Protein AF-A0A6I3LJ03-F1 (afdb_monomer_lite)

Organism: NCBI:txid2562892

InterPro domains:
  IPR032869 WHH domain-containing protein [PF14414] (264-298)

Secondary structure (DSSP, 8-state):
-HHHHHHHHHHHHHHSS-HHHHHHHHHHS-HHHHHHHHHH--S---HHHHHHHHHHHHHHHHHHTT--GGGHHHHTT--HHHHHHHHHHHHH-HHHHHHHHH-GGGHHHHHHHHT-TTGGG-HHHHHHHHHHHHH-TTSPPEEEE--S-TT--SSSS-EEEEEEEETTEEEEEEEE--GGGEEEEEE--GGGGGS-HHHHHHHHHHHHHHHIIIIIHHHHHHHHHHHHTT--EEETTTEEE-HHHHHHHHHHHHH-TT----TTEEEEE-SSTTEEEEEEHHHHHTS---SHHHHTS--GGG-

Structure (mmCIF, N/CA/C/O backbone):
data_AF-A0A6I3LJ03-F1
#
_entry.id   AF-A0A6I3LJ03-F1
#
loop_
_atom_site.group_PDB
_atom_site.id
_atom_site.type_symbol
_atom_site.label_atom_id
_atom_site.label_alt_id
_atom_site.label_comp_id
_atom_site.label_asym_id
_atom_site.label_entity_id
_atom_site.label_seq_id
_atom_site.pdbx_PDB_ins_code
_atom_site.Cartn_x
_atom_site.Cartn_y
_atom_site.Cartn_z
_atom_site.occupancy
_atom_site.B_iso_or_equiv
_atom_site.auth_seq_id
_atom_site.auth_comp_id
_atom_site.auth_asym_id
_atom_site.auth_atom_id
_atom_site.pdbx_PDB_model_num
ATOM 1 N N . MET A 1 1 ? 16.683 43.468 -18.920 1.00 46.47 1 MET A N 1
ATOM 2 C CA . MET A 1 1 ? 16.212 43.411 -20.327 1.00 46.47 1 MET A CA 1
ATOM 3 C C . MET A 1 1 ? 17.095 42.567 -21.249 1.00 46.47 1 MET A C 1
ATOM 5 O O . MET A 1 1 ? 16.559 41.659 -21.869 1.00 46.47 1 MET A O 1
ATOM 9 N N . LYS A 1 2 ? 18.424 42.775 -21.301 1.00 43.00 2 LYS A N 1
ATOM 10 C CA . LYS A 1 2 ? 19.342 42.058 -22.222 1.00 43.00 2 LYS A CA 1
ATOM 11 C C . LYS A 1 2 ? 19.262 40.517 -22.162 1.00 43.00 2 LYS A C 1
ATOM 13 O O . LYS A 1 2 ? 19.255 39.868 -23.200 1.00 43.00 2 LYS A O 1
ATOM 18 N N . TYR A 1 3 ? 19.096 39.933 -20.970 1.00 47.66 3 TYR A N 1
ATOM 19 C CA . TYR A 1 3 ? 18.952 38.477 -20.804 1.00 47.66 3 TYR A CA 1
ATOM 20 C C . TYR A 1 3 ? 17.624 37.909 -21.327 1.00 47.66 3 TYR A C 1
ATOM 22 O O . TYR A 1 3 ? 17.610 36.795 -21.837 1.00 47.66 3 TYR A O 1
ATOM 30 N N . LYS A 1 4 ? 16.518 38.665 -21.250 1.00 45.03 4 LYS A N 1
ATOM 31 C CA . LYS A 1 4 ? 15.218 38.221 -21.787 1.00 45.03 4 LYS A CA 1
ATOM 32 C C . LYS A 1 4 ? 15.229 38.209 -23.316 1.00 45.03 4 LYS A C 1
ATOM 34 O O . LYS A 1 4 ? 14.720 37.267 -23.908 1.00 45.03 4 LYS A O 1
ATOM 39 N N . LEU A 1 5 ? 15.863 39.210 -23.934 1.00 46.94 5 LEU A N 1
ATOM 40 C CA . LEU A 1 5 ? 15.977 39.303 -25.390 1.00 46.94 5 LEU A CA 1
ATOM 41 C C . LEU A 1 5 ? 16.848 38.171 -25.956 1.00 46.94 5 LEU A C 1
ATOM 43 O O . LEU A 1 5 ? 16.429 37.506 -26.892 1.00 46.94 5 LEU A O 1
ATOM 47 N N . LEU A 1 6 ? 17.988 37.871 -25.318 1.00 53.03 6 LEU A N 1
ATOM 48 C CA . LEU A 1 6 ? 18.860 36.760 -25.720 1.00 53.03 6 LEU A CA 1
ATOM 49 C C . LEU A 1 6 ? 18.154 35.398 -25.609 1.00 53.03 6 LEU A C 1
ATOM 51 O O . LEU A 1 6 ? 18.276 34.567 -26.503 1.00 53.03 6 LEU A O 1
ATOM 55 N N . VAL A 1 7 ? 17.392 35.169 -24.533 1.00 54.94 7 VAL A N 1
ATOM 56 C CA . VAL A 1 7 ? 16.612 33.932 -24.355 1.00 54.94 7 VAL A CA 1
ATOM 57 C C . VAL A 1 7 ? 15.534 33.805 -25.438 1.00 54.94 7 VAL A C 1
ATOM 59 O O . VAL A 1 7 ? 1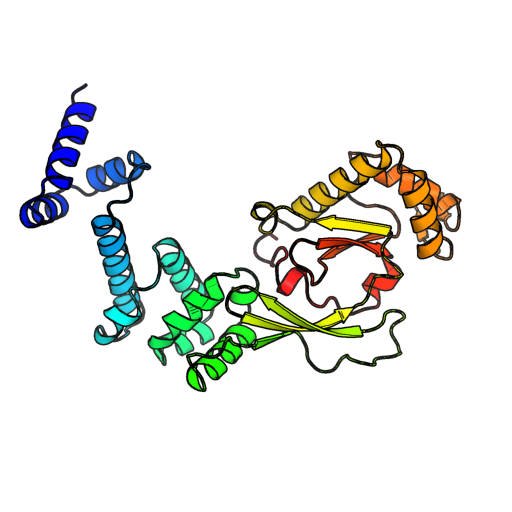5.389 32.730 -26.010 1.00 54.94 7 VAL A O 1
ATOM 62 N N . LEU A 1 8 ? 14.847 34.896 -25.790 1.00 53.19 8 LEU A N 1
ATOM 63 C CA . LEU A 1 8 ? 13.873 34.930 -26.888 1.00 53.19 8 LEU A CA 1
ATOM 64 C C . LEU A 1 8 ? 14.509 34.650 -28.258 1.00 53.19 8 LEU A C 1
ATOM 66 O O . LEU A 1 8 ? 13.953 33.867 -29.021 1.00 53.19 8 LEU A O 1
ATOM 70 N N . THR A 1 9 ? 15.688 35.203 -28.560 1.00 58.84 9 THR A N 1
ATOM 71 C CA . THR A 1 9 ? 16.402 34.938 -29.826 1.00 58.84 9 THR A CA 1
ATOM 72 C C . THR A 1 9 ? 16.849 33.481 -29.931 1.00 58.84 9 THR A C 1
ATOM 74 O O . THR A 1 9 ? 16.716 32.853 -30.978 1.00 58.84 9 THR A O 1
ATOM 77 N N . VAL A 1 10 ? 17.331 32.909 -28.826 1.00 56.97 10 VAL A N 1
ATOM 78 C CA . VAL A 1 10 ? 17.701 31.491 -28.745 1.00 56.97 10 VAL A CA 1
ATOM 79 C C . VAL A 1 10 ? 16.482 30.596 -28.946 1.00 56.97 10 VAL A C 1
ATOM 81 O O . VAL A 1 10 ? 16.569 29.607 -29.670 1.00 56.97 10 VAL A O 1
ATOM 84 N N . LEU A 1 11 ? 15.340 30.958 -28.361 1.00 54.84 11 LEU A N 1
ATOM 85 C CA . LEU A 1 11 ? 14.085 30.242 -28.568 1.00 54.84 11 LEU A CA 1
ATOM 86 C C . LEU A 1 11 ? 13.633 30.331 -30.028 1.00 54.84 11 LEU A C 1
ATOM 88 O O . LEU A 1 11 ? 13.327 29.303 -30.619 1.00 54.84 11 LEU A O 1
ATOM 92 N N . PHE A 1 12 ? 13.704 31.505 -30.657 1.00 58.03 12 PHE A N 1
ATOM 93 C CA . PHE A 1 12 ? 13.358 31.674 -32.073 1.00 58.03 12 PHE A CA 1
ATOM 94 C C . PHE A 1 12 ? 14.222 30.803 -33.002 1.00 58.03 12 PHE A C 1
ATOM 96 O O . PHE A 1 12 ? 13.717 30.217 -33.955 1.00 58.03 12 PHE A O 1
ATOM 103 N N . ILE A 1 13 ? 15.515 30.643 -32.694 1.00 58.53 13 ILE A N 1
ATOM 104 C CA . ILE A 1 13 ? 16.426 29.767 -33.450 1.00 58.53 13 ILE A CA 1
ATOM 105 C C . ILE A 1 13 ? 16.093 28.283 -33.225 1.00 58.53 13 ILE A C 1
ATOM 107 O O . ILE A 1 13 ? 16.120 27.497 -34.174 1.00 58.53 13 ILE A O 1
ATOM 111 N N . LEU A 1 14 ? 15.739 27.897 -31.993 1.00 52.38 14 LEU A N 1
ATOM 112 C CA . LEU A 1 14 ? 15.343 26.525 -31.644 1.00 52.38 14 LEU A CA 1
ATOM 113 C C . LEU A 1 14 ? 13.984 26.115 -32.231 1.00 52.38 14 LEU A C 1
ATOM 115 O O . LEU A 1 14 ? 13.791 24.932 -32.507 1.00 52.38 14 LEU A O 1
ATOM 119 N N . PHE A 1 15 ? 13.074 27.071 -32.429 1.00 52.62 15 PHE A N 1
ATOM 120 C CA . PHE A 1 15 ? 11.754 26.866 -33.034 1.00 52.62 15 PHE A CA 1
ATOM 121 C C . PHE A 1 15 ? 11.701 27.210 -34.530 1.00 52.62 15 PHE A C 1
ATOM 123 O O . PHE A 1 15 ? 10.666 27.004 -35.164 1.00 52.62 15 PHE A O 1
ATOM 130 N N . SER A 1 16 ? 12.805 27.676 -35.125 1.00 54.91 16 SER A N 1
ATOM 131 C CA . SER A 1 16 ? 12.890 27.816 -36.578 1.00 54.91 16 SER A CA 1
ATOM 132 C C . SER A 1 16 ? 12.758 26.436 -37.234 1.00 54.91 16 SER A C 1
ATOM 134 O O . SER A 1 16 ? 13.366 25.455 -36.799 1.00 54.91 16 SER A O 1
ATOM 136 N N . SER A 1 17 ? 11.975 26.348 -38.310 1.00 45.09 17 SER A N 1
ATOM 137 C CA . SER A 1 17 ? 11.718 25.113 -39.072 1.00 45.09 17 SER A CA 1
ATOM 138 C C . SER A 1 17 ? 12.985 24.476 -39.673 1.00 45.09 17 SER A C 1
ATOM 140 O O . SER A 1 17 ? 12.950 23.355 -40.186 1.00 45.09 17 SER A O 1
ATOM 142 N N . CYS A 1 18 ? 14.140 25.141 -39.563 1.00 53.03 18 CYS A N 1
ATOM 143 C CA . CYS A 1 18 ? 15.421 24.657 -40.046 1.00 53.03 18 CYS A CA 1
ATOM 144 C C . CYS A 1 18 ? 16.149 23.813 -38.979 1.00 53.03 18 CYS A C 1
ATOM 146 O O . CYS A 1 18 ? 17.049 24.257 -38.263 1.00 53.03 18 CYS A O 1
ATOM 148 N N . ASN A 1 19 ? 15.789 22.528 -38.929 1.00 54.84 19 ASN A N 1
ATOM 149 C CA . ASN A 1 19 ? 16.277 21.511 -37.981 1.00 54.84 19 ASN A CA 1
ATOM 150 C C . ASN A 1 19 ? 17.823 21.355 -37.949 1.00 54.84 19 ASN A C 1
ATOM 152 O O . ASN A 1 19 ? 18.396 20.835 -36.988 1.00 54.84 19 ASN A O 1
ATOM 156 N N . LYS A 1 20 ? 18.523 21.797 -39.005 1.00 65.12 20 LYS A N 1
ATOM 157 C CA . LYS A 1 20 ? 19.992 21.757 -39.116 1.00 65.12 20 LYS A CA 1
ATOM 158 C C . LYS A 1 20 ? 20.660 22.888 -38.323 1.00 65.12 20 LYS A C 1
ATOM 160 O O . LYS A 1 20 ? 21.636 22.632 -37.618 1.00 65.12 20 LYS A O 1
ATOM 165 N N . VAL A 1 21 ? 20.085 24.092 -38.372 1.00 57.88 21 VAL A N 1
ATOM 166 C CA . VAL A 1 21 ? 20.588 25.284 -37.671 1.00 57.88 21 VAL A CA 1
ATOM 167 C C . VAL A 1 21 ? 20.397 25.120 -36.166 1.00 57.88 21 VAL A C 1
ATOM 169 O O . VAL A 1 21 ? 21.366 25.221 -35.419 1.00 57.88 21 VAL A O 1
ATOM 172 N N . ALA A 1 22 ? 19.205 24.700 -35.728 1.00 53.53 22 ALA A N 1
ATOM 173 C CA . ALA A 1 22 ? 18.926 24.434 -34.315 1.00 53.53 22 ALA A CA 1
ATOM 174 C C . ALA A 1 22 ? 19.922 23.429 -33.694 1.00 53.53 22 ALA A C 1
ATOM 176 O O . ALA A 1 22 ? 20.431 23.641 -32.592 1.00 53.53 22 ALA A O 1
ATOM 177 N N . LYS A 1 23 ? 20.277 22.355 -34.417 1.00 54.91 23 LYS A N 1
ATOM 178 C CA . LYS A 1 23 ? 21.257 21.355 -33.950 1.00 54.91 23 LYS A CA 1
ATOM 179 C C . LYS A 1 23 ? 22.681 21.902 -33.840 1.00 54.91 23 LYS A C 1
ATOM 181 O O . LYS A 1 23 ? 23.395 21.515 -32.914 1.00 54.91 23 LYS A O 1
ATOM 186 N N . GLN A 1 24 ? 23.111 22.760 -34.764 1.00 65.50 24 GLN A N 1
ATOM 187 C CA . GLN A 1 24 ? 24.427 23.403 -34.693 1.00 65.50 24 GLN A CA 1
ATOM 188 C C . GLN A 1 24 ? 24.489 24.422 -33.553 1.00 65.50 24 GLN A C 1
ATOM 190 O O . GLN A 1 24 ? 25.447 24.399 -32.784 1.00 65.50 24 GLN A O 1
ATOM 195 N N . THR A 1 25 ? 23.440 25.226 -33.374 1.00 58.81 25 THR A N 1
ATOM 196 C CA . THR A 1 25 ? 23.346 26.214 -32.292 1.00 58.81 25 THR A CA 1
ATOM 197 C C . THR A 1 25 ? 23.352 25.560 -30.908 1.00 58.81 25 THR A C 1
ATOM 199 O O . THR A 1 25 ? 24.046 26.027 -30.011 1.00 58.81 25 THR A O 1
ATOM 202 N N . VAL A 1 26 ? 22.653 24.433 -30.718 1.00 57.44 26 VAL A N 1
ATOM 203 C CA . VAL A 1 26 ? 22.696 23.688 -29.441 1.00 57.44 26 VAL A CA 1
ATOM 204 C C . VAL A 1 26 ? 24.091 23.125 -29.159 1.00 57.44 26 VAL A C 1
ATOM 206 O O . VAL A 1 26 ? 24.521 23.109 -28.007 1.00 57.44 26 VAL A O 1
ATOM 209 N N . LYS A 1 27 ? 24.814 22.668 -30.191 1.00 64.06 27 LYS A N 1
ATOM 210 C CA . LYS A 1 27 ? 26.176 22.133 -30.039 1.00 64.06 27 LYS A CA 1
ATOM 211 C C . LYS A 1 27 ? 27.205 23.205 -29.686 1.00 64.06 27 LYS A C 1
ATOM 213 O O . LYS A 1 27 ? 28.159 22.888 -28.984 1.00 64.06 27 LYS A O 1
ATOM 218 N N . SER A 1 28 ? 27.028 24.434 -30.165 1.00 66.56 28 SER A N 1
ATOM 219 C CA . SER A 1 28 ? 27.957 25.541 -29.912 1.00 66.56 28 SER A CA 1
ATOM 220 C C . SER A 1 28 ? 27.661 26.315 -28.623 1.00 66.56 28 SER A C 1
ATOM 222 O O . SER A 1 28 ? 28.440 27.185 -28.237 1.00 66.56 28 SER A O 1
ATOM 224 N N . MET A 1 29 ? 26.564 26.009 -27.921 1.00 66.56 29 MET A N 1
ATOM 225 C CA . MET A 1 29 ? 26.184 26.741 -26.716 1.00 66.56 29 MET A CA 1
ATOM 226 C C . MET A 1 29 ? 27.016 26.381 -25.477 1.00 66.56 29 MET A C 1
ATOM 228 O O . MET A 1 29 ? 27.166 25.202 -25.144 1.00 66.56 29 MET A O 1
ATOM 232 N N . PRO A 1 30 ? 27.458 27.382 -24.688 1.00 71.94 30 PRO A N 1
ATOM 233 C CA . PRO A 1 30 ? 28.104 27.126 -23.408 1.00 71.94 30 PRO A CA 1
ATOM 234 C C . PRO A 1 30 ? 27.148 26.450 -22.417 1.00 71.94 30 PRO A C 1
ATOM 236 O O . PRO A 1 30 ? 26.006 26.878 -22.225 1.00 71.94 30 PRO A O 1
ATOM 239 N N . LYS A 1 31 ? 27.652 25.435 -21.705 1.00 61.56 31 LYS A N 1
ATOM 240 C CA . LYS A 1 31 ? 26.891 24.555 -20.796 1.00 61.56 31 LYS A CA 1
ATOM 241 C C . LYS A 1 31 ? 26.008 25.306 -19.786 1.00 61.56 31 LYS A C 1
ATOM 243 O O . LYS A 1 31 ? 24.898 24.864 -19.502 1.00 61.56 31 LYS A O 1
ATOM 248 N N . ARG A 1 32 ? 26.460 26.464 -19.285 1.00 57.66 32 ARG A N 1
ATOM 249 C CA . ARG A 1 32 ? 25.703 27.309 -18.338 1.00 57.66 32 ARG A CA 1
ATOM 250 C C . ARG A 1 32 ? 24.403 27.874 -18.924 1.00 57.66 32 ARG A C 1
ATOM 252 O O . ARG A 1 32 ? 23.405 27.928 -18.219 1.00 57.66 32 ARG A O 1
ATOM 259 N N . PHE A 1 33 ? 24.391 28.236 -20.208 1.00 58.47 33 PHE A N 1
ATOM 260 C CA . PHE A 1 33 ? 23.199 28.770 -20.876 1.00 58.47 33 PHE A CA 1
ATOM 261 C C . PHE A 1 33 ? 22.177 27.675 -21.164 1.00 58.47 33 PHE A C 1
ATOM 263 O O . PHE A 1 33 ? 20.985 27.905 -20.992 1.00 58.47 33 PHE A O 1
ATOM 270 N N . LEU A 1 34 ? 22.647 26.471 -21.497 1.00 54.47 34 LEU A N 1
ATOM 271 C CA . LEU A 1 34 ? 21.813 25.274 -21.612 1.00 54.47 34 LEU A CA 1
ATOM 272 C C . LEU A 1 34 ? 21.096 24.972 -20.291 1.00 54.47 34 LEU A C 1
ATOM 274 O O . LEU A 1 34 ? 19.893 24.750 -20.286 1.00 54.47 34 LEU A O 1
ATOM 278 N N . VAL A 1 35 ? 21.814 25.030 -19.166 1.00 50.16 35 VAL A N 1
ATOM 279 C CA . VAL A 1 35 ? 21.238 24.806 -17.830 1.00 50.16 35 VAL A CA 1
ATOM 280 C C . VAL A 1 35 ? 20.232 25.895 -17.453 1.00 50.16 35 VAL A C 1
ATOM 282 O O . VAL A 1 35 ? 19.178 25.574 -16.912 1.00 50.16 35 VAL A O 1
ATOM 285 N N . THR A 1 36 ? 20.512 27.167 -17.747 1.00 52.06 36 THR A N 1
ATOM 286 C CA . THR A 1 36 ? 19.564 28.260 -17.481 1.00 52.06 36 THR A CA 1
ATOM 287 C C . THR A 1 36 ? 18.319 28.145 -18.358 1.00 52.06 36 THR A C 1
ATOM 289 O O . THR A 1 36 ? 17.223 28.203 -17.817 1.00 52.06 36 THR A O 1
ATOM 292 N N . ALA A 1 37 ? 18.462 27.885 -19.661 1.00 53.72 37 ALA A N 1
ATOM 293 C CA . ALA A 1 37 ? 17.337 27.677 -20.576 1.00 53.72 37 ALA A CA 1
ATOM 294 C C . ALA A 1 37 ? 16.475 26.463 -20.181 1.00 53.72 37 ALA A C 1
ATOM 296 O O . ALA A 1 37 ? 15.252 26.538 -20.242 1.00 53.72 37 ALA A O 1
ATOM 297 N N . LEU A 1 38 ? 17.106 25.378 -19.710 1.00 49.91 38 LEU A N 1
ATOM 298 C CA . LEU A 1 38 ? 16.441 24.197 -19.144 1.00 49.91 38 LEU A CA 1
ATOM 299 C C . LEU A 1 38 ? 15.674 24.509 -17.853 1.00 49.91 38 LEU A C 1
ATOM 301 O O . LEU A 1 38 ? 14.610 23.946 -17.620 1.00 49.91 38 LEU A O 1
ATOM 305 N N . LYS A 1 39 ? 16.208 25.397 -17.007 1.00 48.72 39 LYS A N 1
ATOM 306 C CA . LYS A 1 39 ? 15.570 25.805 -15.747 1.00 48.72 39 LYS A CA 1
ATOM 307 C C . LYS A 1 39 ? 14.434 26.806 -15.956 1.00 48.72 39 LYS A C 1
ATOM 309 O O . LYS A 1 39 ? 13.489 26.797 -15.176 1.00 48.72 39 LYS A O 1
ATOM 314 N N . THR A 1 40 ? 14.521 27.666 -16.972 1.00 50.06 40 THR A N 1
ATOM 315 C CA . THR A 1 40 ? 13.518 28.708 -17.244 1.00 50.06 40 THR A CA 1
ATOM 316 C C . THR A 1 40 ? 12.388 28.262 -18.173 1.00 50.06 40 THR A C 1
ATOM 318 O O . THR A 1 40 ? 11.388 28.963 -18.237 1.00 50.06 40 THR A O 1
ATOM 321 N N . ASN A 1 41 ? 12.503 27.116 -18.856 1.00 46.41 41 ASN A N 1
ATOM 322 C CA . ASN A 1 41 ? 11.450 26.564 -19.718 1.00 46.41 41 ASN A CA 1
ATOM 323 C C . ASN A 1 41 ? 10.925 25.223 -19.198 1.00 46.41 41 ASN A C 1
ATOM 325 O O . ASN A 1 41 ? 11.176 24.157 -19.759 1.00 46.41 41 ASN A O 1
ATOM 329 N N . VAL A 1 42 ? 10.101 25.299 -18.158 1.00 50.38 42 VAL A N 1
ATOM 330 C CA . VAL A 1 42 ? 8.912 24.451 -18.106 1.00 50.38 42 VAL A CA 1
ATOM 331 C C . VAL A 1 42 ? 7.827 25.271 -18.785 1.00 50.38 42 VAL A C 1
ATOM 333 O O . VAL A 1 42 ? 7.385 26.240 -18.191 1.00 50.38 42 VAL A O 1
ATOM 336 N N . VAL A 1 43 ? 7.494 24.937 -20.032 1.00 45.06 43 VAL A N 1
ATOM 337 C CA . VAL A 1 43 ? 6.191 25.089 -20.719 1.00 45.06 43 VAL A CA 1
ATOM 338 C C . VAL A 1 43 ? 6.493 25.030 -22.219 1.00 45.06 43 VAL A C 1
ATOM 340 O O . VAL A 1 43 ? 6.761 26.026 -22.869 1.00 45.06 43 VAL A O 1
ATOM 343 N N . GLU A 1 44 ? 6.547 23.785 -22.690 1.00 47.00 44 GLU A N 1
ATOM 344 C CA . GLU A 1 44 ? 6.392 23.273 -24.061 1.00 47.00 44 GLU A CA 1
ATOM 345 C C . GLU A 1 44 ? 7.489 22.269 -24.401 1.00 47.00 44 GLU A C 1
ATOM 347 O O . GLU A 1 44 ? 8.596 22.569 -24.847 1.00 47.00 44 GLU A O 1
ATOM 352 N N . LYS A 1 45 ? 7.144 21.007 -24.134 1.00 49.97 45 LYS A N 1
ATOM 353 C CA . LYS A 1 45 ? 7.900 19.825 -24.528 1.00 49.97 45 LYS A CA 1
ATOM 354 C C . LYS A 1 45 ? 7.957 19.767 -26.054 1.00 49.97 45 LYS A C 1
ATOM 356 O O . LYS A 1 45 ? 7.137 19.094 -26.673 1.00 49.97 45 LYS A O 1
ATOM 361 N N . SER A 1 46 ? 8.930 20.430 -26.673 1.00 58.62 46 SER A N 1
ATOM 362 C CA . SER A 1 46 ? 9.292 20.087 -28.046 1.00 58.62 46 SER A CA 1
ATOM 363 C C . SER A 1 46 ? 9.676 18.606 -28.056 1.00 58.62 46 SER A C 1
ATOM 365 O O . SER A 1 46 ? 10.671 18.203 -27.447 1.00 58.62 46 SER A O 1
ATOM 367 N N . SER A 1 47 ? 8.862 17.785 -28.721 1.00 58.75 47 SER A N 1
ATOM 368 C CA . SER A 1 47 ? 9.029 16.328 -28.804 1.00 58.75 47 SER A CA 1
ATOM 369 C C . SER A 1 47 ? 10.424 15.933 -29.304 1.00 58.75 47 SER A C 1
ATOM 371 O O . SER A 1 47 ? 10.976 14.910 -28.899 1.00 58.75 47 SER A O 1
ATOM 373 N N . ILE A 1 48 ? 11.038 16.790 -30.126 1.00 65.69 48 ILE A N 1
ATOM 374 C CA . ILE A 1 48 ? 12.398 16.643 -30.649 1.00 65.69 48 ILE A CA 1
ATOM 375 C C . ILE A 1 48 ? 13.441 16.779 -29.532 1.00 65.69 48 ILE A C 1
ATOM 377 O O . ILE A 1 48 ? 14.393 15.997 -29.479 1.00 65.69 48 ILE A O 1
ATOM 381 N N . PHE A 1 49 ? 13.283 17.756 -28.636 1.00 60.44 49 PHE A N 1
ATOM 382 C CA . PHE A 1 49 ? 14.232 17.997 -27.550 1.00 60.44 49 PHE A CA 1
ATOM 383 C C . PHE A 1 49 ? 14.220 16.853 -26.533 1.00 60.44 49 PHE A C 1
ATOM 385 O O . PHE A 1 49 ? 15.277 16.311 -26.205 1.00 60.44 49 PHE A O 1
ATOM 392 N N . THR A 1 50 ? 13.026 16.430 -26.109 1.00 64.25 50 THR A N 1
ATOM 393 C CA . THR A 1 50 ? 12.852 15.289 -25.199 1.00 64.25 50 THR A CA 1
ATOM 394 C C . THR A 1 50 ? 13.463 14.018 -25.792 1.00 64.25 50 THR A C 1
ATOM 396 O O . THR A 1 50 ? 14.283 13.374 -25.142 1.00 64.25 50 THR A O 1
ATOM 399 N N . LYS A 1 51 ? 13.193 13.730 -27.072 1.00 71.06 51 LYS A N 1
ATOM 400 C CA . LYS A 1 51 ? 13.752 12.565 -27.771 1.00 71.06 51 LYS A CA 1
ATOM 401 C C . LYS A 1 51 ? 15.284 12.592 -27.853 1.00 71.06 51 LYS A C 1
ATOM 403 O O . LYS A 1 51 ? 15.931 11.564 -27.681 1.00 71.06 51 LYS A O 1
ATOM 408 N N . ASN A 1 52 ? 15.895 13.752 -28.099 1.00 72.94 52 ASN A N 1
ATOM 409 C CA . ASN A 1 52 ? 17.358 13.867 -28.139 1.00 72.94 52 ASN A CA 1
ATOM 410 C C . ASN A 1 52 ? 18.000 13.634 -26.762 1.00 72.94 52 ASN A C 1
ATOM 412 O O . ASN A 1 52 ? 19.084 13.048 -26.682 1.00 72.94 52 ASN A O 1
ATOM 416 N N . LEU A 1 53 ? 17.345 14.085 -25.688 1.00 72.50 53 LEU A N 1
ATOM 417 C CA . LEU A 1 53 ? 17.803 13.862 -24.319 1.00 72.50 53 LEU A CA 1
ATOM 418 C C . LEU A 1 53 ? 17.703 12.380 -23.927 1.00 72.50 53 LEU A C 1
ATOM 420 O O . LEU A 1 53 ? 18.662 11.831 -23.387 1.00 72.50 53 LEU A O 1
ATOM 424 N N . GLU A 1 54 ? 16.600 11.716 -24.276 1.00 77.31 54 GLU A N 1
ATOM 425 C CA . GLU A 1 54 ? 16.410 10.271 -24.082 1.00 77.31 54 GLU A CA 1
ATOM 426 C C . GLU A 1 54 ? 17.490 9.454 -24.806 1.00 77.31 54 GLU A C 1
ATOM 428 O O . GLU A 1 54 ? 18.138 8.610 -24.186 1.00 77.31 54 GLU A O 1
ATOM 433 N N . ILE A 1 55 ? 17.786 9.779 -26.072 1.00 78.62 55 ILE A N 1
ATOM 434 C CA . ILE A 1 55 ? 18.858 9.125 -26.845 1.00 78.62 55 ILE A CA 1
ATOM 435 C C . ILE A 1 55 ? 20.223 9.329 -26.180 1.00 78.62 55 ILE A C 1
ATOM 437 O O . ILE A 1 55 ? 21.047 8.412 -26.143 1.00 78.62 55 ILE A O 1
ATOM 441 N N . LYS A 1 56 ? 20.501 10.532 -25.666 1.00 83.62 56 LYS A N 1
ATOM 442 C CA . LYS A 1 56 ? 21.764 10.823 -24.977 1.00 83.62 56 LYS A CA 1
ATOM 443 C C . LYS A 1 56 ? 21.901 9.990 -23.702 1.00 83.62 56 LYS A C 1
ATOM 445 O O . LYS A 1 56 ? 22.960 9.403 -23.487 1.00 83.62 56 LYS A O 1
ATOM 450 N N . ASN A 1 57 ? 20.846 9.916 -22.893 1.00 79.75 57 ASN A N 1
ATOM 451 C CA . ASN A 1 57 ? 20.831 9.120 -21.666 1.00 79.75 57 ASN A CA 1
ATOM 452 C C . ASN A 1 57 ? 20.983 7.624 -21.969 1.00 79.75 57 ASN A C 1
ATOM 454 O O . ASN A 1 57 ? 21.807 6.961 -21.345 1.00 79.75 57 ASN A O 1
ATOM 458 N N . ALA A 1 58 ? 20.293 7.122 -22.996 1.00 78.56 58 ALA A N 1
ATOM 459 C CA . ALA A 1 58 ? 20.439 5.754 -23.482 1.00 78.56 58 ALA A CA 1
ATOM 460 C C . ALA A 1 58 ? 21.883 5.430 -23.911 1.00 78.56 58 ALA A C 1
ATOM 462 O O . ALA A 1 58 ? 22.419 4.385 -23.548 1.00 78.56 58 ALA A O 1
ATOM 463 N N . LYS A 1 59 ? 22.552 6.335 -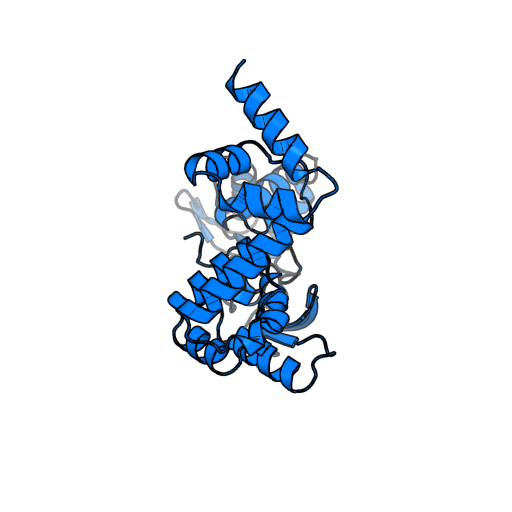24.639 1.00 83.81 59 LYS A N 1
ATOM 464 C CA . LYS A 1 59 ? 23.966 6.165 -25.021 1.00 83.81 59 LYS A CA 1
ATOM 465 C C . LYS A 1 59 ? 24.895 6.138 -23.810 1.00 83.81 59 LYS A C 1
ATOM 467 O O . LYS A 1 59 ? 25.760 5.274 -23.739 1.00 83.81 59 LYS A O 1
ATOM 472 N N . LEU A 1 60 ? 24.713 7.060 -22.862 1.00 84.88 60 LEU A N 1
ATOM 473 C CA . LEU A 1 60 ? 25.507 7.091 -21.628 1.00 84.88 60 LEU A CA 1
ATOM 474 C C . LEU A 1 60 ? 25.351 5.791 -20.836 1.00 84.88 60 LEU A C 1
ATOM 476 O O . LEU A 1 60 ? 26.349 5.220 -20.402 1.00 84.88 60 LEU A O 1
ATOM 480 N N . PHE A 1 61 ? 24.118 5.301 -20.715 1.00 84.94 61 PHE A N 1
ATOM 481 C CA . PHE A 1 61 ? 23.806 4.035 -20.067 1.00 84.94 61 PHE A CA 1
ATOM 482 C C . PHE A 1 61 ? 24.519 2.849 -20.734 1.00 84.94 61 PHE A C 1
ATOM 484 O O . PHE A 1 61 ? 25.201 2.077 -20.059 1.00 84.94 61 PHE A O 1
ATOM 491 N N . LEU A 1 62 ? 24.404 2.726 -22.060 1.00 82.62 62 LEU A N 1
ATOM 492 C CA . LEU A 1 62 ? 25.056 1.669 -22.838 1.00 82.62 62 LEU A CA 1
ATOM 493 C C . LEU A 1 62 ? 26.571 1.659 -22.615 1.00 82.62 62 LEU A C 1
ATOM 495 O O . LEU A 1 62 ? 27.142 0.620 -22.286 1.00 82.62 62 LEU A O 1
ATOM 499 N N . THR A 1 63 ? 27.205 2.830 -22.706 1.00 87.44 63 THR A N 1
ATOM 500 C CA . THR A 1 63 ? 28.643 2.987 -22.466 1.00 87.44 63 THR A CA 1
ATOM 501 C C . THR A 1 63 ? 29.024 2.613 -21.034 1.00 87.44 63 THR A C 1
ATOM 503 O O . THR A 1 63 ? 29.952 1.832 -20.832 1.00 87.44 63 THR A O 1
ATOM 506 N N . GLN A 1 64 ? 28.299 3.122 -20.032 1.00 87.75 64 GLN A N 1
ATOM 507 C CA . GLN A 1 64 ? 28.577 2.872 -18.613 1.00 87.75 64 GLN A CA 1
ATOM 508 C C . GLN A 1 64 ? 28.549 1.378 -18.271 1.00 87.75 64 GLN A C 1
ATOM 510 O O . GLN A 1 64 ? 29.388 0.893 -17.508 1.00 87.75 64 GLN A O 1
ATOM 515 N N . PHE A 1 65 ? 27.587 0.641 -18.826 1.00 86.50 65 PHE A N 1
ATOM 516 C CA . PHE A 1 65 ? 27.398 -0.777 -18.531 1.00 86.50 65 PHE A CA 1
ATOM 517 C C . PHE A 1 65 ? 28.017 -1.716 -19.571 1.00 86.50 65 PHE A C 1
ATOM 519 O O . PHE A 1 65 ? 27.831 -2.926 -19.457 1.00 86.50 65 PHE A O 1
ATOM 526 N N . LYS A 1 66 ? 28.795 -1.180 -20.526 1.00 90.00 66 LYS A N 1
ATOM 527 C CA . LYS A 1 66 ? 29.444 -1.931 -21.615 1.00 90.00 66 LYS A CA 1
ATOM 528 C C . LYS A 1 66 ? 28.449 -2.781 -22.419 1.00 90.00 66 LYS A C 1
ATOM 530 O O . LYS A 1 66 ? 28.734 -3.922 -22.772 1.00 90.00 66 LYS A O 1
ATOM 535 N N . ILE A 1 67 ? 27.269 -2.226 -22.680 1.00 84.56 67 ILE A N 1
ATOM 536 C CA . ILE A 1 67 ? 26.230 -2.856 -23.493 1.00 84.56 67 ILE A CA 1
ATOM 537 C C . ILE A 1 67 ? 26.398 -2.386 -24.942 1.00 84.56 67 ILE A C 1
ATOM 539 O O . ILE A 1 67 ? 26.621 -1.204 -25.204 1.00 84.56 67 ILE A O 1
ATOM 543 N N . ASP A 1 68 ? 26.286 -3.321 -25.884 1.00 87.19 68 ASP A N 1
ATOM 544 C CA . ASP A 1 68 ? 26.432 -3.075 -27.320 1.00 87.19 68 ASP A CA 1
ATOM 545 C C . ASP A 1 68 ? 25.469 -1.977 -27.819 1.00 87.19 68 ASP A C 1
ATOM 547 O O . ASP A 1 68 ? 24.274 -1.954 -27.506 1.00 87.19 68 ASP A O 1
ATOM 551 N N . SER A 1 69 ? 25.996 -1.064 -28.635 1.00 83.94 69 SER A N 1
ATOM 552 C CA . SER A 1 69 ? 25.250 0.062 -29.198 1.00 83.94 69 SER A CA 1
ATOM 553 C C . SER A 1 69 ? 24.053 -0.346 -30.067 1.00 83.94 69 SER A C 1
ATOM 555 O O . SER A 1 69 ? 23.112 0.441 -30.194 1.00 83.94 69 SER A O 1
ATOM 557 N N . LYS A 1 70 ? 24.015 -1.579 -30.597 1.00 85.56 70 LYS A N 1
ATOM 558 C CA . LYS A 1 70 ? 22.877 -2.097 -31.381 1.00 85.56 70 LYS A CA 1
ATOM 559 C C . LYS A 1 70 ? 21.555 -2.110 -30.611 1.00 85.56 70 LYS A C 1
ATOM 561 O O . LYS A 1 70 ? 20.487 -2.088 -31.217 1.00 85.56 70 LYS A O 1
ATOM 566 N N . TYR A 1 71 ? 21.609 -2.107 -29.278 1.00 79.81 71 TYR A N 1
ATOM 567 C CA . TYR A 1 71 ? 20.419 -2.078 -28.431 1.00 79.81 71 TYR A CA 1
ATOM 568 C C . TYR A 1 71 ? 19.823 -0.674 -28.259 1.00 79.81 71 TYR A C 1
ATOM 570 O O . TYR A 1 71 ? 18.740 -0.547 -27.695 1.00 79.81 71 TYR A O 1
ATOM 578 N N . LEU A 1 72 ? 20.469 0.381 -28.774 1.00 77.94 72 LEU A N 1
ATOM 579 C CA . LEU A 1 72 ? 20.043 1.773 -28.599 1.00 77.94 72 LEU A CA 1
ATOM 580 C C . LEU A 1 72 ? 18.569 2.014 -28.958 1.00 77.94 72 LEU A C 1
ATOM 582 O O . LEU A 1 72 ? 17.882 2.737 -28.243 1.00 77.94 72 LEU A O 1
ATOM 586 N N . THR A 1 73 ? 18.060 1.396 -30.025 1.00 73.31 73 THR A N 1
ATOM 587 C CA . THR A 1 73 ? 16.664 1.551 -30.472 1.00 73.31 73 THR A CA 1
ATOM 588 C C . THR A 1 73 ? 15.662 0.927 -29.505 1.00 73.31 73 THR A C 1
ATOM 590 O O . THR A 1 73 ? 14.652 1.549 -29.186 1.00 73.31 73 THR A O 1
ATOM 593 N N . LYS A 1 74 ? 15.961 -0.267 -28.983 1.00 67.94 74 LYS A N 1
ATOM 594 C CA . LYS A 1 74 ? 15.139 -0.967 -27.979 1.00 67.94 74 LYS A CA 1
ATOM 595 C C . LYS A 1 74 ? 15.176 -0.275 -26.623 1.00 67.94 74 LYS A C 1
ATOM 597 O O . LYS A 1 74 ? 14.245 -0.366 -25.830 1.00 67.94 74 LYS A O 1
ATOM 602 N N . ILE A 1 75 ? 16.271 0.425 -26.381 1.00 69.31 75 ILE A N 1
ATOM 603 C CA . ILE A 1 75 ? 16.565 1.104 -25.140 1.00 69.31 75 ILE A CA 1
ATOM 604 C C . ILE A 1 75 ? 15.969 2.520 -25.108 1.00 69.31 75 ILE A C 1
ATOM 606 O O . ILE A 1 75 ? 15.594 3.001 -24.040 1.00 69.31 75 ILE A O 1
ATOM 610 N N . ASN A 1 76 ? 15.764 3.154 -26.265 1.00 68.81 76 ASN A N 1
ATOM 611 C CA . ASN A 1 76 ? 15.163 4.486 -26.412 1.00 68.81 76 ASN A CA 1
ATOM 612 C C . ASN A 1 76 ? 13.644 4.532 -26.130 1.00 68.81 76 ASN A C 1
ATOM 614 O O . ASN A 1 76 ? 12.880 5.212 -26.811 1.00 68.81 76 ASN A O 1
ATOM 618 N N . ILE A 1 77 ? 13.198 3.763 -25.142 1.00 76.81 77 ILE A N 1
ATOM 619 C CA . ILE A 1 77 ? 11.818 3.678 -24.681 1.00 76.81 77 ILE A CA 1
ATOM 620 C C . ILE A 1 77 ? 11.633 4.323 -23.307 1.00 76.81 77 ILE A C 1
ATOM 622 O O . ILE A 1 77 ? 10.488 4.509 -22.903 1.00 76.81 77 ILE A O 1
ATOM 626 N N . LEU A 1 78 ? 12.709 4.599 -22.569 1.00 82.31 78 LEU A N 1
ATOM 627 C CA . LEU A 1 78 ? 12.631 5.171 -21.228 1.00 82.31 78 LEU A CA 1
ATOM 628 C C . LEU A 1 78 ? 12.712 6.699 -21.271 1.00 82.31 78 LEU A C 1
ATOM 630 O O . LEU A 1 78 ? 13.545 7.251 -21.990 1.00 82.31 78 LEU A O 1
ATOM 634 N N . ASP A 1 79 ? 11.889 7.356 -20.455 1.00 83.81 79 ASP A N 1
ATOM 635 C CA . ASP A 1 79 ? 12.007 8.793 -20.202 1.00 83.81 79 ASP A CA 1
ATOM 636 C C . ASP A 1 79 ? 13.223 9.120 -19.308 1.00 83.81 79 ASP A C 1
ATOM 638 O O . ASP A 1 79 ? 13.876 8.242 -18.737 1.00 83.81 79 ASP A O 1
ATOM 642 N N . GLU A 1 80 ? 13.555 10.406 -19.177 1.00 80.06 80 GLU A N 1
ATOM 643 C CA . GLU A 1 80 ? 14.697 10.869 -18.375 1.00 80.06 80 GLU A CA 1
ATOM 644 C C . GLU A 1 80 ? 14.670 10.347 -16.931 1.00 80.06 80 GLU A C 1
ATOM 646 O O . GLU A 1 80 ? 15.692 9.913 -16.394 1.00 80.06 80 GLU A O 1
ATOM 651 N N . LYS A 1 81 ? 13.495 10.350 -16.299 1.00 82.00 81 LYS A N 1
ATOM 652 C CA . LYS A 1 81 ? 13.357 9.930 -14.907 1.00 82.00 81 LYS A CA 1
ATOM 653 C C . LYS A 1 81 ? 13.563 8.422 -14.778 1.00 82.00 81 LYS A C 1
ATOM 655 O O . LYS A 1 81 ? 14.254 7.973 -13.865 1.00 82.00 81 LYS A O 1
ATOM 660 N N . GLN A 1 82 ? 12.984 7.653 -15.695 1.00 84.44 82 GLN A N 1
ATOM 661 C CA . GLN A 1 82 ? 13.152 6.206 -15.803 1.00 84.44 82 GLN A CA 1
ATOM 662 C C . GLN A 1 82 ? 14.619 5.818 -15.981 1.00 84.44 82 GLN A C 1
ATOM 664 O O . GLN A 1 82 ? 15.068 4.843 -15.382 1.00 84.44 82 GLN A O 1
ATOM 669 N N . TRP A 1 83 ? 15.379 6.608 -16.740 1.00 84.38 83 TRP A N 1
ATOM 670 C CA . TRP A 1 83 ? 16.807 6.395 -16.945 1.00 84.38 83 TRP A CA 1
ATOM 671 C C . TRP A 1 83 ? 17.650 6.532 -15.684 1.00 84.38 83 TRP A C 1
ATOM 673 O O . TRP A 1 83 ? 18.465 5.656 -15.369 1.00 84.38 83 TRP A O 1
ATOM 683 N N . VAL A 1 84 ? 17.448 7.632 -14.958 1.00 81.88 84 VAL A N 1
ATOM 684 C CA . VAL A 1 84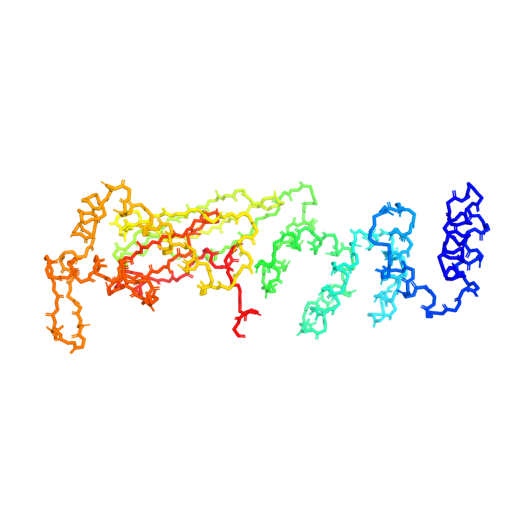 ? 18.134 7.895 -13.685 1.00 81.88 84 VAL A CA 1
ATOM 685 C C . VAL A 1 84 ? 17.843 6.772 -12.694 1.00 81.88 84 VAL A C 1
ATOM 687 O O . VAL A 1 84 ? 18.736 6.241 -12.028 1.00 81.88 84 VAL A O 1
ATOM 690 N N . ASP A 1 85 ? 16.581 6.376 -12.638 1.00 82.12 85 ASP A N 1
ATOM 691 C CA . ASP A 1 85 ? 16.098 5.341 -11.752 1.00 82.12 85 ASP A CA 1
ATOM 692 C C . ASP A 1 85 ? 16.657 3.944 -12.083 1.00 82.12 85 ASP A C 1
ATOM 694 O O . ASP A 1 85 ? 17.131 3.255 -11.174 1.00 82.12 85 ASP A O 1
ATOM 698 N N . LEU A 1 86 ? 16.661 3.548 -13.361 1.00 84.25 86 LEU A N 1
ATOM 699 C CA . LEU A 1 86 ? 17.241 2.282 -13.823 1.00 84.25 86 LEU A CA 1
ATOM 700 C C . LEU A 1 86 ? 18.723 2.198 -13.456 1.00 84.25 86 LEU A C 1
ATOM 702 O O . LEU A 1 86 ? 19.184 1.208 -12.886 1.00 84.25 86 LEU A O 1
ATOM 706 N N . THR A 1 87 ? 19.460 3.273 -13.735 1.00 83.69 87 THR A N 1
ATOM 707 C CA . THR A 1 87 ? 20.893 3.370 -13.434 1.00 83.69 87 THR A CA 1
ATOM 708 C C . THR A 1 87 ? 21.153 3.227 -11.934 1.00 83.69 87 THR A C 1
ATOM 710 O O . THR A 1 87 ? 22.021 2.456 -11.523 1.00 83.69 87 THR A O 1
ATOM 713 N N . THR A 1 88 ? 20.366 3.921 -11.106 1.00 83.25 88 THR A N 1
ATOM 714 C CA . THR A 1 88 ? 20.461 3.849 -9.640 1.00 83.25 88 THR A CA 1
ATOM 715 C C . THR A 1 88 ? 20.263 2.421 -9.132 1.00 83.25 88 THR A C 1
ATOM 717 O O . THR A 1 88 ? 20.998 1.958 -8.262 1.00 83.25 88 THR A O 1
ATOM 720 N N . GLU A 1 89 ? 19.306 1.683 -9.688 1.00 81.44 89 GLU A N 1
ATOM 721 C CA . GLU A 1 89 ? 19.033 0.306 -9.267 1.00 81.44 89 GLU A CA 1
ATOM 722 C C . GLU A 1 89 ? 20.061 -0.699 -9.731 1.00 81.44 89 GLU A C 1
ATOM 724 O O . GLU A 1 89 ? 20.425 -1.581 -8.960 1.00 81.44 89 GLU A O 1
ATOM 729 N N . MET A 1 90 ? 20.550 -0.574 -10.963 1.00 84.31 90 MET A N 1
ATOM 730 C CA . MET A 1 90 ? 21.638 -1.422 -11.440 1.00 84.31 90 MET A CA 1
ATOM 731 C C . MET A 1 90 ? 22.905 -1.215 -10.607 1.00 84.31 90 MET A C 1
ATOM 733 O O . MET A 1 90 ? 23.630 -2.170 -10.341 1.00 84.31 90 MET A O 1
ATOM 737 N N . ASN A 1 91 ? 23.150 0.003 -10.126 1.00 81.69 91 ASN A N 1
ATOM 738 C CA . ASN A 1 91 ? 24.242 0.252 -9.189 1.00 81.69 91 ASN A CA 1
ATOM 739 C C . ASN A 1 91 ? 23.971 -0.352 -7.803 1.00 81.69 91 ASN A C 1
ATOM 741 O O . ASN A 1 91 ? 24.890 -0.869 -7.174 1.00 81.69 91 ASN A O 1
ATOM 745 N N . LYS A 1 92 ? 22.719 -0.324 -7.333 1.00 79.94 92 LYS A N 1
ATOM 746 C CA . LYS A 1 92 ? 22.333 -0.859 -6.019 1.00 79.94 92 LYS A CA 1
ATOM 747 C C . LYS A 1 92 ? 22.273 -2.392 -5.975 1.00 79.94 92 LYS A C 1
ATOM 749 O O . LYS A 1 92 ? 22.540 -2.979 -4.930 1.00 79.94 92 LYS A O 1
ATOM 754 N N . PHE A 1 93 ? 21.901 -3.046 -7.075 1.00 79.81 93 PHE A N 1
ATOM 755 C CA . PHE A 1 93 ? 21.597 -4.476 -7.114 1.00 79.81 93 PHE A CA 1
ATOM 756 C C . PHE A 1 93 ? 22.435 -5.193 -8.182 1.00 79.81 93 PHE A C 1
ATOM 758 O O . PHE A 1 93 ? 22.069 -5.242 -9.356 1.00 79.81 93 PHE A O 1
ATOM 765 N N . ALA A 1 94 ? 23.544 -5.815 -7.768 1.00 83.00 94 ALA A N 1
ATOM 766 C CA . ALA A 1 94 ? 24.481 -6.487 -8.677 1.00 83.00 94 ALA A CA 1
ATOM 767 C C . ALA A 1 94 ? 23.812 -7.550 -9.572 1.00 83.00 94 ALA A C 1
ATOM 769 O O . ALA A 1 94 ? 24.074 -7.612 -10.771 1.00 83.00 94 ALA A O 1
ATOM 770 N N . GLU A 1 95 ? 22.894 -8.342 -9.016 1.00 80.31 95 GLU A N 1
ATOM 771 C CA . GLU A 1 95 ? 22.135 -9.354 -9.763 1.00 80.31 95 GLU A CA 1
ATOM 772 C C . GLU A 1 95 ? 21.198 -8.740 -10.814 1.00 80.31 95 GLU A C 1
ATOM 774 O O . GLU A 1 95 ? 21.017 -9.303 -11.893 1.00 80.31 95 GLU A O 1
ATOM 779 N N . PHE A 1 96 ? 20.636 -7.561 -10.530 1.00 80.94 96 PHE A N 1
ATOM 780 C CA . PHE A 1 96 ? 19.822 -6.813 -11.489 1.00 80.94 96 PHE A CA 1
ATOM 781 C C . PHE A 1 96 ? 20.661 -6.306 -12.654 1.00 80.94 96 PHE A C 1
ATOM 783 O O . PHE A 1 96 ? 20.298 -6.475 -13.817 1.00 80.94 96 PHE A O 1
ATOM 790 N N . ARG A 1 97 ? 21.826 -5.739 -12.331 1.00 84.69 97 ARG A N 1
ATOM 791 C CA . ARG A 1 97 ? 22.794 -5.279 -13.321 1.00 84.69 97 ARG A CA 1
ATOM 792 C C . ARG A 1 97 ? 23.243 -6.410 -14.235 1.00 84.69 97 ARG A C 1
ATOM 794 O O . ARG A 1 97 ? 23.184 -6.244 -15.449 1.00 84.69 97 ARG A O 1
ATOM 801 N N . LYS A 1 98 ? 23.655 -7.553 -13.673 1.00 86.25 98 LYS A N 1
ATOM 802 C CA . LYS A 1 98 ? 24.038 -8.743 -14.452 1.00 86.25 98 LYS A CA 1
ATOM 803 C C . LYS A 1 98 ? 22.917 -9.167 -15.397 1.00 86.25 98 LYS A C 1
ATOM 805 O O . LYS A 1 98 ? 23.176 -9.442 -16.565 1.00 86.25 98 LYS A O 1
ATOM 810 N N . TRP A 1 99 ? 21.677 -9.179 -14.907 1.00 83.69 99 TRP A N 1
ATOM 811 C CA . TRP A 1 99 ? 20.516 -9.566 -15.699 1.00 83.69 99 TRP A CA 1
ATOM 812 C C . TRP A 1 99 ? 20.272 -8.634 -16.895 1.00 83.69 99 TRP A C 1
ATOM 814 O O . TRP A 1 99 ? 20.146 -9.140 -18.009 1.00 83.69 99 TRP A O 1
ATOM 824 N N . ILE A 1 100 ? 20.274 -7.308 -16.695 1.00 84.31 100 ILE A N 1
ATOM 825 C CA . ILE A 1 100 ? 20.092 -6.326 -17.782 1.00 84.31 100 ILE A CA 1
ATOM 826 C C . ILE A 1 100 ? 21.258 -6.355 -18.774 1.00 84.31 100 ILE A C 1
ATOM 828 O O . ILE A 1 100 ? 21.020 -6.332 -19.975 1.00 84.31 100 ILE A O 1
ATOM 832 N N . ILE A 1 101 ? 22.507 -6.453 -18.306 1.00 85.44 101 ILE A N 1
ATOM 833 C CA . ILE A 1 101 ? 23.676 -6.550 -19.199 1.00 85.44 101 ILE A CA 1
ATOM 834 C C . ILE A 1 101 ? 23.585 -7.803 -20.075 1.00 85.44 101 ILE A C 1
ATOM 836 O O . ILE A 1 101 ? 23.831 -7.734 -21.275 1.00 85.44 101 ILE A O 1
ATOM 840 N N . SER A 1 102 ? 23.189 -8.932 -19.483 1.00 85.50 102 SER A N 1
ATOM 841 C CA . SER A 1 102 ? 23.050 -10.200 -20.208 1.00 85.50 102 SER A CA 1
ATOM 842 C C . SER A 1 102 ? 21.815 -10.227 -21.115 1.00 85.50 102 SER A C 1
ATOM 844 O O . SER A 1 102 ? 21.756 -11.030 -22.036 1.00 85.50 102 SER A O 1
ATOM 846 N N . ASN A 1 103 ? 20.818 -9.371 -20.857 1.00 83.44 103 ASN A N 1
ATOM 847 C CA . ASN A 1 103 ? 19.555 -9.329 -21.595 1.00 83.44 103 ASN A CA 1
ATOM 848 C C . ASN A 1 103 ? 19.080 -7.874 -21.815 1.00 83.44 103 ASN A C 1
ATOM 850 O O . ASN A 1 103 ? 18.065 -7.476 -21.234 1.00 83.44 103 ASN A O 1
ATOM 854 N N . PRO A 1 104 ? 19.761 -7.057 -22.643 1.00 82.25 104 PRO A N 1
ATOM 855 C CA . PRO A 1 104 ? 19.455 -5.623 -22.758 1.00 82.25 104 PRO A CA 1
ATOM 856 C C . PRO A 1 104 ? 18.024 -5.316 -23.223 1.00 82.25 104 PRO A C 1
ATOM 858 O O . PRO A 1 104 ? 17.437 -4.308 -22.831 1.00 82.25 104 PRO A O 1
ATOM 861 N N . ASP A 1 105 ? 17.417 -6.225 -23.987 1.00 78.50 105 ASP A N 1
ATOM 862 C CA . ASP A 1 105 ? 16.022 -6.146 -24.442 1.00 78.50 105 ASP A CA 1
ATOM 863 C C . ASP A 1 105 ? 15.009 -6.096 -23.286 1.00 78.50 105 ASP A C 1
ATOM 865 O O . ASP A 1 105 ? 13.898 -5.580 -23.427 1.00 78.50 105 ASP A O 1
ATOM 869 N N . GLN A 1 106 ? 15.403 -6.572 -22.104 1.00 79.50 106 GLN A N 1
ATOM 870 C CA . GLN A 1 106 ? 14.569 -6.562 -20.907 1.00 79.50 106 GLN A CA 1
ATOM 871 C C . GLN A 1 106 ? 14.369 -5.165 -20.309 1.00 79.50 106 GLN A C 1
ATOM 873 O O . GLN A 1 106 ? 13.584 -5.000 -19.375 1.00 79.50 106 GLN A O 1
ATOM 878 N N . ILE A 1 107 ? 14.984 -4.127 -20.878 1.00 80.50 107 ILE A N 1
ATOM 879 C CA . ILE A 1 107 ? 14.656 -2.732 -20.564 1.00 80.50 107 ILE A CA 1
ATOM 880 C C . ILE A 1 107 ? 13.183 -2.414 -20.897 1.00 80.50 107 ILE A C 1
ATOM 882 O O . ILE A 1 107 ? 12.549 -1.631 -20.187 1.00 80.50 107 ILE A O 1
ATOM 886 N N . VAL A 1 108 ? 12.576 -3.103 -21.875 1.00 78.50 108 VAL A N 1
ATOM 887 C CA . VAL A 1 108 ? 11.118 -3.052 -22.125 1.00 78.50 108 VAL A CA 1
ATOM 888 C C . VAL A 1 108 ? 10.332 -3.572 -20.925 1.00 78.50 108 VAL A C 1
ATOM 890 O O . VAL A 1 108 ? 9.368 -2.944 -20.480 1.00 78.50 108 VAL A O 1
ATOM 893 N N . THR A 1 109 ? 10.766 -4.697 -20.362 1.00 76.19 109 THR A N 1
ATOM 894 C CA . THR A 1 109 ? 10.181 -5.275 -19.151 1.00 76.19 109 THR A CA 1
ATOM 895 C C . THR A 1 109 ? 10.342 -4.330 -17.964 1.00 76.19 109 THR A C 1
ATOM 897 O O . THR A 1 109 ? 9.376 -4.094 -17.237 1.00 76.19 109 THR A O 1
ATOM 900 N N . TYR A 1 110 ? 11.522 -3.720 -17.810 1.00 80.38 110 TYR A N 1
ATOM 901 C CA . TYR A 1 110 ? 11.751 -2.693 -16.799 1.00 80.38 110 TYR A CA 1
ATOM 902 C C . TYR A 1 110 ? 10.762 -1.537 -16.938 1.00 80.38 110 TYR A C 1
ATOM 904 O O . TYR A 1 110 ? 10.122 -1.189 -15.952 1.00 80.38 110 TYR A O 1
ATOM 912 N N . LYS A 1 111 ? 10.554 -0.999 -18.149 1.00 80.12 111 LYS A N 1
ATOM 913 C CA . LYS A 1 111 ? 9.574 0.072 -18.398 1.00 80.12 111 LYS A CA 1
ATOM 914 C C . LYS A 1 111 ? 8.169 -0.316 -17.943 1.00 80.12 111 LYS A C 1
ATOM 916 O O . LYS A 1 111 ? 7.501 0.474 -17.276 1.00 80.12 111 LYS A O 1
ATOM 921 N N . LYS A 1 112 ? 7.726 -1.535 -18.279 1.00 76.19 112 LYS A N 1
ATOM 922 C CA . LYS A 1 112 ? 6.417 -2.045 -17.850 1.00 76.19 112 LYS A CA 1
ATOM 923 C C . LYS A 1 112 ? 6.333 -2.049 -16.319 1.00 76.19 112 LYS A C 1
ATOM 925 O O . LYS A 1 112 ? 5.350 -1.566 -15.767 1.00 76.19 112 LYS A O 1
ATOM 930 N N . ILE A 1 113 ? 7.362 -2.549 -15.625 1.00 71.25 113 ILE A N 1
ATOM 931 C CA . ILE A 1 113 ? 7.360 -2.704 -14.155 1.00 71.25 113 ILE A CA 1
ATOM 932 C C . ILE A 1 113 ? 7.528 -1.361 -13.446 1.00 71.25 113 ILE A C 1
ATOM 934 O O . ILE A 1 113 ? 6.901 -1.127 -12.416 1.00 71.25 113 ILE A O 1
ATOM 938 N N . TYR A 1 114 ? 8.303 -0.449 -14.026 1.00 71.88 114 TYR A N 1
ATOM 939 C CA . TYR A 1 114 ? 8.554 0.895 -13.519 1.00 71.88 114 TYR A CA 1
ATOM 940 C C . TYR A 1 114 ? 7.262 1.685 -13.257 1.00 71.88 114 TYR A C 1
ATOM 942 O O . TYR A 1 114 ? 7.208 2.509 -12.341 1.00 71.88 114 TYR A O 1
ATOM 950 N N . ALA A 1 115 ? 6.185 1.389 -13.997 1.00 64.56 115 ALA A N 1
ATOM 951 C CA . ALA A 1 115 ? 4.854 1.947 -13.758 1.00 64.56 115 ALA A CA 1
ATOM 952 C C . ALA A 1 115 ? 4.292 1.654 -12.346 1.00 64.56 115 ALA A C 1
ATOM 954 O O . ALA A 1 115 ? 3.312 2.293 -11.933 1.00 64.56 115 ALA A O 1
ATOM 955 N N . ASN A 1 116 ? 4.901 0.718 -11.606 1.00 66.00 116 ASN A N 1
ATOM 956 C CA . ASN A 1 116 ? 4.638 0.422 -10.205 1.00 66.00 116 ASN A CA 1
ATOM 957 C C . ASN A 1 116 ? 5.942 0.450 -9.375 1.00 66.00 116 ASN A C 1
ATOM 959 O O . ASN A 1 116 ? 6.747 -0.484 -9.377 1.00 66.00 116 ASN A O 1
ATOM 963 N N . ARG A 1 117 ? 6.120 1.526 -8.596 1.00 63.34 117 ARG A N 1
ATOM 964 C CA . ARG A 1 117 ? 7.297 1.715 -7.732 1.00 63.34 117 ARG A CA 1
ATOM 965 C C . ARG A 1 117 ? 7.452 0.650 -6.638 1.00 63.34 117 ARG A C 1
ATOM 967 O O . ARG A 1 117 ? 8.581 0.403 -6.231 1.00 63.34 117 ARG A O 1
ATOM 974 N N . SER A 1 118 ? 6.373 0.033 -6.157 1.00 61.50 118 SER A N 1
ATOM 975 C CA . SER A 1 118 ? 6.438 -0.983 -5.095 1.00 61.50 118 SER A CA 1
ATOM 976 C C . SER A 1 118 ? 6.973 -2.316 -5.630 1.00 61.50 118 SER A C 1
ATOM 978 O O . SER A 1 118 ? 7.858 -2.918 -5.022 1.00 61.50 118 SER A O 1
ATOM 980 N N . LEU A 1 119 ? 6.532 -2.719 -6.826 1.00 63.34 119 LEU A N 1
ATOM 981 C CA . LEU A 1 119 ? 6.973 -3.946 -7.506 1.00 63.34 119 LEU A CA 1
ATOM 982 C C . LEU A 1 119 ? 8.414 -3.877 -8.030 1.00 63.34 119 LEU A C 1
ATOM 984 O O . LEU A 1 119 ? 9.075 -4.903 -8.169 1.00 63.34 119 LEU A O 1
ATOM 988 N N . ARG A 1 120 ? 8.902 -2.662 -8.289 1.00 61.53 120 ARG A N 1
ATOM 989 C CA . ARG A 1 120 ? 10.263 -2.363 -8.750 1.00 61.53 120 ARG A CA 1
ATOM 990 C C . ARG A 1 120 ? 11.353 -2.762 -7.736 1.00 61.53 120 ARG A C 1
ATOM 992 O O . ARG A 1 120 ? 12.483 -3.024 -8.125 1.00 61.53 120 ARG A O 1
ATOM 999 N N . THR A 1 121 ? 11.020 -2.858 -6.448 1.00 59.47 121 THR A N 1
ATOM 1000 C CA . THR A 1 121 ? 12.017 -3.052 -5.375 1.00 59.47 121 THR A CA 1
ATOM 1001 C C . THR A 1 121 ? 12.410 -4.505 -5.086 1.00 59.47 121 THR A C 1
ATOM 1003 O O . THR A 1 121 ? 13.330 -4.726 -4.297 1.00 59.47 121 THR A O 1
ATOM 1006 N N . ASP A 1 122 ? 11.759 -5.493 -5.711 1.00 70.00 122 ASP A N 1
ATOM 1007 C CA . ASP A 1 122 ? 11.993 -6.917 -5.446 1.00 70.00 122 ASP A CA 1
ATOM 1008 C C . ASP A 1 122 ? 12.517 -7.651 -6.693 1.00 70.00 122 ASP A C 1
ATOM 1010 O O . ASP A 1 122 ? 11.853 -7.760 -7.730 1.00 70.00 122 ASP A O 1
ATOM 1014 N N . MET A 1 123 ? 13.728 -8.200 -6.575 1.00 70.44 123 MET A N 1
ATOM 1015 C CA . MET A 1 123 ? 14.408 -8.918 -7.656 1.00 70.44 123 MET A CA 1
ATOM 1016 C C . MET A 1 123 ? 13.704 -10.203 -8.094 1.00 70.44 123 MET A C 1
ATOM 1018 O O . MET A 1 123 ? 13.825 -10.605 -9.253 1.00 70.44 123 MET A O 1
ATOM 1022 N N . GLY A 1 124 ? 12.974 -10.857 -7.193 1.00 76.06 124 GLY A N 1
ATOM 1023 C CA . GLY A 1 124 ? 12.190 -12.044 -7.504 1.00 76.06 124 GLY A CA 1
ATOM 1024 C C . GLY A 1 124 ? 11.040 -11.721 -8.455 1.00 76.06 124 GLY A C 1
ATOM 1025 O O . GLY A 1 124 ? 10.827 -12.446 -9.432 1.00 76.06 124 GLY A O 1
ATOM 1026 N N . TYR A 1 125 ? 10.349 -10.597 -8.239 1.00 77.06 125 TYR A N 1
ATOM 1027 C CA . TYR A 1 125 ? 9.287 -10.148 -9.145 1.00 77.06 125 TYR A CA 1
ATOM 1028 C C . TYR A 1 125 ? 9.835 -9.767 -10.519 1.00 77.06 125 TYR A C 1
ATOM 1030 O O . TYR A 1 125 ? 9.283 -10.211 -11.526 1.00 77.06 125 TYR A O 1
ATOM 1038 N N . LEU A 1 126 ? 10.955 -9.040 -10.568 1.00 74.25 126 LEU A N 1
ATOM 1039 C CA . LEU A 1 126 ? 11.621 -8.669 -11.821 1.00 74.25 126 LEU A CA 1
ATOM 1040 C C . LEU A 1 126 ? 11.987 -9.910 -12.656 1.00 74.25 126 LEU A C 1
ATOM 1042 O O . LEU A 1 126 ? 11.620 -9.996 -13.829 1.00 74.25 126 LEU A O 1
ATOM 1046 N N . LYS A 1 127 ? 12.620 -10.919 -12.038 1.00 78.69 127 LYS A N 1
ATOM 1047 C CA . LYS A 1 127 ? 12.968 -12.193 -12.697 1.00 78.69 127 LYS A CA 1
ATOM 1048 C C . LYS A 1 127 ? 11.730 -12.969 -13.170 1.00 78.69 127 LYS A C 1
ATOM 1050 O O . LYS A 1 127 ? 11.738 -13.531 -14.263 1.00 78.69 127 LYS A O 1
ATOM 1055 N N . SER A 1 128 ? 10.667 -13.000 -12.365 1.00 82.75 128 SER A N 1
ATOM 1056 C CA . SER A 1 128 ? 9.422 -13.708 -12.697 1.00 82.75 128 SER A CA 1
ATOM 1057 C C . SER A 1 128 ? 8.679 -13.070 -13.872 1.00 82.75 128 SER A C 1
ATOM 1059 O O . SER A 1 128 ? 8.211 -13.772 -14.766 1.00 82.75 128 SER A O 1
ATOM 1061 N N . VAL A 1 129 ? 8.558 -11.741 -13.878 1.00 80.31 129 VAL A N 1
ATOM 1062 C CA . VAL A 1 129 ? 7.900 -10.997 -14.962 1.00 80.31 129 VAL A CA 1
ATOM 1063 C C . VAL A 1 129 ? 8.702 -11.107 -16.257 1.00 80.31 129 VAL A C 1
ATOM 1065 O O . VAL A 1 129 ? 8.121 -11.343 -17.312 1.00 80.31 129 VAL A O 1
ATOM 1068 N N . SER A 1 130 ? 10.027 -10.991 -16.161 1.00 78.31 130 SER A N 1
ATOM 1069 C CA . SER A 1 130 ? 10.962 -11.189 -17.271 1.00 78.31 130 SER A CA 1
ATOM 1070 C C . SER A 1 130 ? 10.730 -12.505 -18.001 1.00 78.31 130 SER A C 1
ATOM 1072 O O . SER A 1 130 ? 10.453 -12.505 -19.197 1.00 78.31 130 SER A O 1
ATOM 1074 N N . ARG A 1 131 ? 10.750 -13.621 -17.264 1.00 82.69 131 ARG A N 1
ATOM 1075 C CA . ARG A 1 131 ? 10.549 -14.954 -17.837 1.00 82.69 131 ARG A CA 1
ATOM 1076 C C . ARG A 1 131 ? 9.228 -15.059 -18.599 1.00 82.69 131 ARG A C 1
ATOM 1078 O O . ARG A 1 131 ? 9.215 -15.510 -19.735 1.00 82.69 131 ARG A O 1
ATOM 1085 N N . GLN A 1 132 ? 8.142 -14.561 -18.011 1.00 85.69 132 GLN A N 1
ATOM 1086 C CA . GLN A 1 132 ? 6.818 -14.602 -18.638 1.00 85.69 132 GLN A CA 1
ATOM 1087 C C . GLN A 1 132 ? 6.742 -13.786 -19.931 1.00 85.69 132 GLN A C 1
ATOM 1089 O O . GLN A 1 132 ? 6.054 -14.189 -20.863 1.00 85.69 132 GLN A O 1
ATOM 1094 N N . LEU A 1 133 ? 7.432 -12.644 -19.997 1.00 79.69 133 LEU A N 1
ATOM 1095 C CA . LEU A 1 133 ? 7.477 -11.818 -21.204 1.00 79.69 133 LEU A CA 1
ATOM 1096 C C . LEU A 1 133 ? 8.402 -12.394 -22.282 1.00 79.69 133 LEU A C 1
ATOM 1098 O O . LEU A 1 133 ? 8.148 -12.153 -23.455 1.00 79.69 133 LEU A O 1
ATOM 1102 N N . ILE A 1 134 ? 9.444 -13.145 -21.910 1.00 79.62 134 ILE A N 1
ATOM 1103 C CA . ILE A 1 134 ? 10.268 -13.908 -22.866 1.00 79.62 134 ILE A CA 1
ATOM 1104 C C . ILE A 1 134 ? 9.428 -15.016 -23.500 1.00 79.62 134 ILE A C 1
ATOM 1106 O O . ILE A 1 134 ? 9.416 -15.161 -24.717 1.00 79.62 134 ILE A O 1
ATOM 1110 N N . GLU A 1 135 ? 8.704 -15.769 -22.673 1.00 84.50 135 GLU A N 1
ATOM 1111 C CA . GLU A 1 135 ? 7.842 -16.863 -23.126 1.00 84.50 135 GLU A CA 1
ATOM 1112 C C . GLU A 1 135 ? 6.660 -16.351 -23.962 1.00 84.50 135 GLU A C 1
ATOM 1114 O O . GLU A 1 135 ? 6.258 -16.990 -24.931 1.00 84.50 135 GLU A O 1
ATOM 1119 N N . ASN A 1 136 ? 6.084 -15.199 -23.599 1.00 85.75 136 ASN A N 1
ATOM 1120 C CA . ASN A 1 136 ? 4.976 -14.600 -24.335 1.00 85.75 136 ASN A CA 1
ATOM 1121 C C . ASN A 1 136 ? 4.964 -13.059 -24.215 1.00 85.75 136 ASN A C 1
ATOM 1123 O O . ASN A 1 136 ? 4.344 -12.513 -23.293 1.00 85.75 136 ASN A O 1
ATOM 1127 N N . PRO A 1 137 ? 5.579 -12.333 -25.170 1.00 80.19 137 PRO A N 1
ATOM 1128 C CA . PRO A 1 137 ? 5.712 -10.871 -25.119 1.00 80.19 137 PRO A CA 1
ATOM 1129 C C . PRO A 1 137 ? 4.386 -10.098 -25.083 1.00 80.19 137 PRO A C 1
ATOM 1131 O O . PRO A 1 137 ? 4.329 -8.979 -24.555 1.00 80.19 137 PRO A O 1
ATOM 1134 N N . ASN A 1 138 ? 3.327 -10.697 -25.637 1.00 81.44 138 ASN A N 1
ATOM 1135 C CA . ASN A 1 138 ? 2.005 -10.090 -25.790 1.00 81.44 138 ASN A CA 1
ATOM 1136 C C . ASN A 1 138 ? 1.086 -10.359 -24.589 1.00 81.44 138 ASN A C 1
ATOM 1138 O O . ASN A 1 138 ? 0.056 -9.701 -24.431 1.00 81.44 138 ASN A O 1
ATOM 1142 N N . LYS A 1 139 ? 1.443 -11.306 -23.715 1.00 83.75 139 LYS A N 1
ATOM 1143 C CA . LYS A 1 139 ? 0.646 -11.640 -22.534 1.00 83.75 139 LYS A CA 1
ATOM 1144 C C . LYS A 1 139 ? 0.968 -10.691 -21.385 1.00 83.75 139 LYS A C 1
ATOM 1146 O O . LYS A 1 139 ? 2.128 -10.455 -21.059 1.00 83.75 139 LYS A O 1
ATOM 1151 N N . LYS A 1 140 ? -0.072 -10.189 -20.709 1.00 83.06 140 LYS A N 1
ATOM 1152 C CA . LYS A 1 140 ? 0.097 -9.429 -19.462 1.00 83.06 140 LYS A CA 1
ATOM 1153 C C . LYS A 1 140 ? 0.699 -10.334 -18.380 1.00 83.06 140 LYS A C 1
ATOM 1155 O O . LYS A 1 140 ? 0.040 -11.309 -17.999 1.00 83.06 140 LYS A O 1
ATOM 1160 N N . PRO A 1 141 ? 1.901 -10.029 -17.868 1.00 84.25 141 PRO A N 1
ATOM 1161 C CA . PRO A 1 141 ? 2.567 -10.901 -16.917 1.00 84.25 141 PRO A CA 1
ATOM 1162 C C . PRO A 1 141 ? 1.861 -10.898 -15.560 1.00 84.25 141 PRO A C 1
ATOM 1164 O O . PRO A 1 141 ? 1.223 -9.923 -15.154 1.00 84.25 141 PRO A O 1
ATOM 1167 N N . VAL A 1 142 ? 1.978 -12.022 -14.860 1.00 86.25 142 VAL A N 1
ATOM 1168 C CA . VAL A 1 142 ? 1.373 -12.271 -13.555 1.00 86.25 142 VAL A CA 1
ATOM 1169 C C . VAL A 1 142 ? 2.445 -12.195 -12.475 1.00 86.25 142 VAL A C 1
ATOM 1171 O O . VAL A 1 142 ? 3.414 -12.956 -12.471 1.00 86.25 142 VAL A O 1
ATOM 1174 N N . ILE A 1 143 ? 2.263 -11.300 -11.517 1.00 81.38 143 ILE A N 1
ATOM 1175 C CA . ILE A 1 143 ? 3.104 -11.212 -10.327 1.00 81.38 143 ILE A CA 1
ATOM 1176 C C . ILE A 1 143 ? 2.453 -12.044 -9.235 1.00 81.38 143 ILE A C 1
ATOM 1178 O O . ILE A 1 143 ? 1.298 -11.814 -8.876 1.00 81.38 143 ILE A O 1
ATOM 1182 N N . VAL A 1 144 ? 3.193 -13.023 -8.720 1.00 82.56 144 VAL A N 1
ATOM 1183 C CA . VAL A 1 144 ? 2.705 -13.919 -7.672 1.00 82.56 144 VAL A CA 1
ATOM 1184 C C . VAL A 1 144 ? 3.231 -13.455 -6.320 1.00 82.56 144 VAL A C 1
ATOM 1186 O O . VAL A 1 144 ? 4.418 -13.596 -6.036 1.00 82.56 144 VAL A O 1
ATOM 1189 N N . ILE A 1 145 ? 2.344 -12.929 -5.481 1.00 76.88 145 ILE A N 1
ATOM 1190 C CA . ILE A 1 145 ? 2.661 -12.464 -4.130 1.00 76.88 145 ILE A CA 1
ATOM 1191 C C . ILE A 1 145 ? 2.291 -13.558 -3.142 1.00 76.88 145 ILE A C 1
ATOM 1193 O O . ILE A 1 145 ? 1.119 -13.745 -2.821 1.00 76.88 145 ILE A O 1
ATOM 1197 N N . ARG A 1 146 ? 3.337 -14.234 -2.650 1.00 70.50 146 ARG A N 1
ATOM 1198 C CA . ARG A 1 146 ? 3.299 -15.355 -1.702 1.00 70.50 146 ARG A CA 1
ATOM 1199 C C . ARG A 1 146 ? 2.521 -16.576 -2.214 1.00 70.50 146 ARG A C 1
ATOM 1201 O O . ARG A 1 146 ? 1.392 -16.494 -2.685 1.00 70.50 146 ARG A O 1
ATOM 1208 N N . ARG A 1 147 ? 3.134 -17.754 -2.094 1.00 57.84 147 ARG A N 1
ATOM 1209 C CA . ARG A 1 147 ? 2.516 -19.038 -2.451 1.00 57.84 147 ARG A CA 1
ATOM 1210 C C . ARG A 1 147 ? 2.090 -19.778 -1.180 1.00 57.84 147 ARG A C 1
ATOM 1212 O O . ARG A 1 147 ? 2.782 -19.692 -0.172 1.00 57.84 147 ARG A O 1
ATOM 1219 N N . GLY A 1 148 ? 0.970 -20.498 -1.242 1.00 55.28 148 GLY A N 1
ATOM 1220 C CA . GLY A 1 148 ? 0.730 -21.645 -0.356 1.00 55.28 148 GLY A CA 1
ATOM 1221 C C . GLY A 1 148 ? 0.248 -21.379 1.075 1.00 55.28 148 GLY A C 1
ATOM 1222 O O . GLY A 1 148 ? 0.450 -22.237 1.919 1.00 55.28 148 GLY A O 1
ATOM 1223 N N . ALA A 1 149 ? -0.387 -20.240 1.374 1.00 61.47 149 ALA A N 1
ATOM 1224 C CA . ALA A 1 149 ? -1.005 -20.015 2.695 1.00 61.47 149 ALA A CA 1
ATOM 1225 C C . ALA A 1 149 ? -2.539 -20.190 2.705 1.00 61.47 149 ALA A C 1
ATOM 1227 O O . ALA A 1 149 ? -3.179 -19.978 3.730 1.00 61.47 149 ALA A O 1
ATOM 1228 N N . VAL A 1 150 ? -3.139 -20.541 1.564 1.00 59.44 150 VAL A N 1
ATOM 1229 C CA . VAL A 1 150 ? -4.589 -20.768 1.456 1.00 59.44 150 VAL A CA 1
ATOM 1230 C C . VAL A 1 150 ? -4.962 -21.954 2.356 1.00 59.44 150 VAL A C 1
ATOM 1232 O O . VAL A 1 150 ? -4.259 -22.958 2.337 1.00 59.44 150 VAL A O 1
ATOM 1235 N N . ASN A 1 151 ? -6.043 -21.832 3.131 1.00 58.78 151 ASN A N 1
ATOM 1236 C CA . ASN A 1 151 ? -6.570 -22.860 4.049 1.00 58.78 151 ASN A CA 1
ATOM 1237 C C . ASN A 1 151 ? -5.759 -23.143 5.326 1.00 58.78 151 ASN A C 1
ATOM 1239 O O . ASN A 1 151 ? -5.998 -24.152 5.984 1.00 58.78 151 ASN A O 1
ATOM 1243 N N . ARG A 1 152 ? -4.849 -22.252 5.736 1.00 63.50 152 ARG A N 1
ATOM 1244 C CA . ARG A 1 152 ? -4.316 -22.302 7.105 1.00 63.50 152 ARG A CA 1
ATOM 1245 C C . ARG A 1 152 ? -5.419 -21.961 8.114 1.00 63.50 152 ARG A C 1
ATOM 1247 O O . ARG A 1 152 ? -5.926 -20.843 8.107 1.00 63.50 152 ARG A O 1
ATOM 1254 N N . THR A 1 153 ? -5.797 -22.935 8.940 1.00 59.41 153 THR A N 1
ATOM 1255 C CA . THR A 1 153 ? -6.890 -22.848 9.927 1.00 59.41 153 THR A CA 1
ATOM 1256 C C . THR A 1 153 ? -6.444 -22.324 11.289 1.00 59.41 153 THR A C 1
ATOM 1258 O O . THR A 1 153 ? -7.282 -21.976 12.113 1.00 59.41 153 THR A O 1
ATOM 1261 N N . ASP A 1 154 ? -5.135 -22.218 11.530 1.00 67.94 154 ASP A N 1
ATOM 1262 C CA . ASP A 1 154 ? -4.577 -21.660 12.767 1.00 67.94 154 ASP A CA 1
ATOM 1263 C C . ASP A 1 154 ? -4.806 -20.146 12.898 1.00 67.94 154 ASP A C 1
ATOM 1265 O O . ASP A 1 154 ? -4.668 -19.573 13.981 1.00 67.94 154 ASP A O 1
ATOM 1269 N N . TYR A 1 155 ? -5.189 -19.485 11.806 1.00 66.81 155 TYR A N 1
ATOM 1270 C CA . TYR A 1 155 ? -5.533 -18.074 11.814 1.00 66.81 155 TYR A CA 1
ATOM 1271 C C . TYR A 1 155 ? -7.031 -17.874 12.048 1.00 66.81 155 TYR A C 1
ATOM 1273 O O . TYR A 1 155 ? -7.867 -18.444 11.354 1.00 66.81 155 TYR A O 1
ATOM 1281 N N . LYS A 1 156 ? -7.378 -16.943 12.949 1.00 77.69 156 LYS A N 1
ATOM 1282 C CA . LYS A 1 156 ? -8.760 -16.445 13.104 1.00 77.69 156 LYS A CA 1
ATOM 1283 C C . LYS A 1 156 ? -9.297 -15.768 11.827 1.00 77.69 156 LYS A C 1
ATOM 1285 O O . LYS A 1 156 ? -10.499 -15.587 11.690 1.00 77.69 156 LYS A O 1
ATOM 1290 N N . VAL A 1 157 ? -8.414 -15.377 10.904 1.00 83.69 157 VAL A N 1
ATOM 1291 C CA . VAL A 1 157 ? -8.752 -14.695 9.646 1.00 83.69 157 VAL A CA 1
ATOM 1292 C C . VAL A 1 157 ? -8.601 -15.649 8.476 1.00 83.69 157 VAL A C 1
ATOM 1294 O O . VAL A 1 157 ? -7.554 -16.277 8.310 1.00 83.69 157 VAL A O 1
ATOM 1297 N N . LYS A 1 158 ? -9.610 -15.688 7.605 1.00 87.19 158 LYS A N 1
ATOM 1298 C CA . LYS A 1 158 ? -9.548 -16.447 6.357 1.00 87.19 158 LYS A CA 1
ATOM 1299 C C . LYS A 1 158 ? -8.508 -15.843 5.412 1.00 87.19 158 LYS A C 1
ATOM 1301 O O . LYS A 1 158 ? -8.493 -14.640 5.163 1.00 87.19 158 LYS A O 1
ATOM 1306 N N . LEU A 1 159 ? -7.674 -16.699 4.832 1.00 86.50 159 LEU A N 1
ATOM 1307 C CA . LEU A 1 159 ? -6.753 -16.333 3.762 1.00 86.50 159 LEU A CA 1
ATOM 1308 C C . LEU A 1 159 ? -7.386 -16.649 2.403 1.00 86.50 159 LEU A C 1
ATOM 1310 O O . LEU A 1 159 ? -7.703 -17.800 2.105 1.00 86.50 159 LEU A O 1
ATOM 1314 N N . VAL A 1 160 ? -7.568 -15.622 1.577 1.00 85.94 160 VAL A N 1
ATOM 1315 C CA . VAL A 1 160 ? -8.283 -15.689 0.300 1.00 85.94 160 VAL A CA 1
ATOM 1316 C C . VAL A 1 160 ? -7.309 -15.484 -0.851 1.00 85.94 160 VAL A C 1
ATOM 1318 O O . VAL A 1 160 ? -6.574 -14.497 -0.907 1.00 85.94 160 VAL A O 1
ATOM 1321 N N . ALA A 1 161 ? -7.310 -16.422 -1.797 1.00 87.81 161 ALA A N 1
ATOM 1322 C CA . ALA A 1 161 ? -6.596 -16.248 -3.051 1.00 87.81 161 ALA A CA 1
ATOM 1323 C C . ALA A 1 161 ? -7.341 -15.237 -3.930 1.00 87.81 161 ALA A C 1
ATOM 1325 O O . ALA A 1 161 ? -8.529 -15.405 -4.198 1.00 87.81 161 ALA A O 1
ATOM 1326 N N . LYS A 1 162 ? -6.644 -14.203 -4.401 1.00 86.75 162 LYS A N 1
ATOM 1327 C CA . LYS A 1 162 ? -7.207 -13.205 -5.316 1.00 86.75 162 LYS A CA 1
ATOM 1328 C C . LYS A 1 162 ? -6.305 -13.018 -6.522 1.00 86.75 162 LYS A C 1
ATOM 1330 O O . LYS A 1 162 ? -5.078 -13.107 -6.423 1.00 86.75 162 LYS A O 1
ATOM 1335 N N . VAL A 1 163 ? -6.940 -12.748 -7.658 1.00 86.50 163 VAL A N 1
ATOM 1336 C CA . VAL A 1 163 ? -6.282 -12.284 -8.876 1.00 86.50 163 VAL A CA 1
ATOM 1337 C C . VAL A 1 163 ? -6.932 -10.974 -9.275 1.00 86.50 163 VAL A C 1
ATOM 1339 O O . VAL A 1 163 ? -8.144 -10.927 -9.457 1.00 86.50 163 VAL A O 1
ATOM 1342 N N . PHE A 1 164 ? -6.144 -9.917 -9.425 1.00 82.50 164 PHE A N 1
ATOM 1343 C CA . PHE A 1 164 ? -6.663 -8.627 -9.864 1.00 82.50 164 PHE A CA 1
ATOM 1344 C C . PHE A 1 164 ? -5.771 -7.971 -10.909 1.00 82.50 164 PHE A C 1
ATOM 1346 O O . PHE A 1 164 ? -4.564 -8.215 -10.991 1.00 82.50 164 PHE A O 1
ATOM 1353 N N . LYS A 1 165 ? -6.401 -7.149 -11.750 1.00 81.56 165 LYS A N 1
ATOM 1354 C CA . LYS A 1 165 ? -5.741 -6.390 -12.813 1.00 81.56 165 LYS A CA 1
ATOM 1355 C C . LYS A 1 165 ? -5.050 -5.171 -12.205 1.00 81.56 165 LYS A C 1
ATOM 1357 O O . LYS A 1 165 ? -5.674 -4.398 -11.486 1.00 81.56 165 LYS A O 1
ATOM 1362 N N . HIS A 1 166 ? -3.779 -4.972 -12.532 1.00 71.88 166 HIS A N 1
ATOM 1363 C CA . HIS A 1 166 ? -3.009 -3.801 -12.137 1.00 71.88 166 HIS A CA 1
ATOM 1364 C C . HIS A 1 166 ? -2.237 -3.247 -13.339 1.00 71.88 166 HIS A C 1
ATOM 1366 O O . HIS A 1 166 ? -1.120 -3.679 -13.620 1.00 71.88 166 HIS A O 1
ATOM 1372 N N . LYS A 1 167 ? -2.826 -2.268 -14.040 1.00 75.00 167 LYS A N 1
ATOM 1373 C CA . LYS A 1 167 ? -2.245 -1.625 -15.234 1.00 75.00 167 LYS A CA 1
ATOM 1374 C C . LYS A 1 167 ? -1.768 -2.662 -16.278 1.00 75.00 167 LYS A C 1
ATOM 1376 O O . LYS A 1 167 ? -2.584 -3.298 -16.957 1.00 75.00 167 LYS A O 1
ATOM 1381 N N . GLU A 1 168 ? -0.453 -2.851 -16.363 1.00 76.06 168 GLU A N 1
ATOM 1382 C CA . GLU A 1 168 ? 0.253 -3.746 -17.287 1.00 76.06 168 GLU A CA 1
ATOM 1383 C C . GLU A 1 168 ? 0.367 -5.196 -16.785 1.00 76.06 168 GLU A C 1
ATOM 1385 O O . GLU A 1 168 ? 0.824 -6.067 -17.519 1.00 76.06 168 GLU A O 1
ATOM 1390 N N . PHE A 1 169 ? -0.067 -5.481 -15.555 1.00 77.00 169 PHE A N 1
ATOM 1391 C CA . PHE A 1 169 ? 0.125 -6.766 -14.881 1.00 77.00 169 PHE A CA 1
ATOM 1392 C C . PHE A 1 169 ? -1.179 -7.340 -14.341 1.00 77.00 169 PHE A C 1
ATOM 1394 O O . PHE A 1 169 ? -2.160 -6.629 -14.113 1.00 77.00 169 PHE A O 1
ATOM 1401 N N . HIS A 1 170 ? -1.152 -8.633 -14.046 1.00 84.50 170 HIS A N 1
ATOM 1402 C CA . HIS A 1 170 ? -2.060 -9.237 -13.080 1.00 84.50 170 HIS A CA 1
ATOM 1403 C C . HIS A 1 170 ? -1.301 -9.506 -11.788 1.00 84.50 170 HIS A C 1
ATOM 1405 O O . HIS A 1 170 ? -0.140 -9.907 -11.817 1.00 84.50 170 HIS A O 1
ATOM 1411 N N . ILE A 1 171 ? -1.952 -9.318 -10.649 1.00 82.38 171 ILE A N 1
ATOM 1412 C CA . ILE A 1 171 ? -1.400 -9.697 -9.354 1.00 82.38 171 ILE A CA 1
ATOM 1413 C C . ILE A 1 171 ? -2.205 -10.879 -8.857 1.00 82.38 171 ILE A C 1
ATOM 1415 O O . ILE A 1 171 ? -3.422 -10.787 -8.740 1.00 82.38 171 ILE A O 1
ATOM 1419 N N . LYS A 1 172 ? -1.518 -11.988 -8.594 1.00 86.94 172 LYS A N 1
ATOM 1420 C CA . LYS A 1 172 ? -2.074 -13.188 -7.979 1.00 86.94 172 LYS A CA 1
ATOM 1421 C C . LYS A 1 172 ? -1.457 -13.334 -6.601 1.00 86.94 172 LYS A C 1
ATOM 1423 O O . LYS A 1 172 ? -0.239 -13.361 -6.477 1.00 86.94 172 LYS A O 1
ATOM 1428 N N . GLY A 1 173 ? -2.264 -13.459 -5.565 1.00 85.62 173 GLY A N 1
ATOM 1429 C CA . GLY A 1 173 ? -1.733 -13.627 -4.220 1.00 85.62 173 GLY A CA 1
ATOM 1430 C C . GLY A 1 173 ? -2.753 -14.179 -3.254 1.00 85.62 173 GLY A C 1
ATOM 1431 O O . GLY A 1 173 ? -3.897 -14.439 -3.623 1.00 85.62 173 GLY A O 1
ATOM 1432 N N . VAL A 1 174 ? -2.303 -14.375 -2.022 1.00 85.25 174 VAL A N 1
ATOM 1433 C CA . VAL A 1 174 ? -3.139 -14.809 -0.904 1.00 85.25 174 VAL A CA 1
ATOM 1434 C C . VAL A 1 174 ? -3.175 -13.689 0.124 1.00 85.25 174 VAL A C 1
ATOM 1436 O O . VAL A 1 174 ? -2.128 -13.302 0.653 1.00 85.25 174 VAL A O 1
ATOM 1439 N N . PHE A 1 175 ? -4.369 -13.176 0.395 1.00 86.31 175 PHE A N 1
ATOM 1440 C CA . PHE A 1 175 ? -4.592 -12.006 1.236 1.00 86.31 175 PHE A CA 1
ATOM 1441 C C . PHE A 1 175 ? -5.530 -12.339 2.388 1.00 86.31 175 PHE A C 1
ATOM 1443 O O . PHE A 1 175 ? -6.422 -13.174 2.228 1.00 86.31 175 PHE A O 1
ATOM 1450 N N . PRO A 1 176 ? -5.331 -11.720 3.550 1.00 87.38 176 PRO A N 1
ATOM 1451 C CA . PRO A 1 176 ? -6.269 -11.845 4.644 1.00 87.38 176 PRO A CA 1
ATOM 1452 C C . PRO A 1 176 ? -7.579 -11.134 4.367 1.00 87.38 176 PRO A C 1
ATOM 1454 O O . PRO A 1 176 ? -7.606 -9.996 3.909 1.00 87.38 176 PRO A O 1
ATOM 1457 N N . ASP A 1 177 ? -8.670 -11.809 4.692 1.00 89.62 177 ASP A N 1
ATOM 1458 C CA . ASP A 1 177 ? -9.997 -11.226 4.644 1.00 89.62 177 ASP A CA 1
ATOM 1459 C C . ASP A 1 177 ? -10.365 -10.605 5.995 1.00 89.62 177 ASP A C 1
ATOM 1461 O O . ASP A 1 177 ? -10.935 -11.249 6.877 1.00 89.62 177 ASP A O 1
ATOM 1465 N N . PHE A 1 178 ? -10.033 -9.326 6.155 1.00 91.62 178 PHE A N 1
ATOM 1466 C CA . PHE A 1 178 ? -10.374 -8.556 7.349 1.00 91.62 178 PHE A CA 1
ATOM 1467 C C . PHE A 1 178 ? -11.809 -8.018 7.360 1.00 91.62 178 PHE A C 1
ATOM 1469 O O . PHE A 1 178 ? -12.128 -7.213 8.235 1.00 91.62 178 PHE A O 1
ATOM 1476 N N . SER A 1 179 ? -12.698 -8.435 6.451 1.00 91.25 179 SER A N 1
ATOM 1477 C CA . SER A 1 179 ? -14.048 -7.851 6.343 1.00 91.25 179 SER A CA 1
ATOM 1478 C C . SER A 1 179 ? -14.823 -7.885 7.671 1.00 91.25 179 SER A C 1
ATOM 1480 O O . SER A 1 179 ? -15.471 -6.908 8.039 1.00 91.25 179 SER A O 1
ATOM 1482 N N . ASN A 1 180 ? -14.662 -8.955 8.457 1.00 92.25 180 ASN A N 1
ATOM 1483 C CA . ASN A 1 180 ? -15.306 -9.106 9.770 1.00 92.25 180 ASN A CA 1
ATOM 1484 C C . ASN A 1 180 ? -14.573 -8.401 10.924 1.00 92.25 180 ASN A C 1
ATOM 1486 O O . ASN A 1 180 ? -15.087 -8.352 12.035 1.00 92.25 180 ASN A O 1
ATOM 1490 N N . TYR A 1 181 ? -13.386 -7.850 10.674 1.00 93.88 181 TYR A N 1
ATOM 1491 C CA . TYR A 1 181 ? -12.504 -7.245 11.677 1.00 93.88 181 TYR A CA 1
ATOM 1492 C C . TYR A 1 181 ? -12.168 -5.781 11.368 1.00 93.88 181 TYR A C 1
ATOM 1494 O O . TYR A 1 181 ? -11.284 -5.206 12.004 1.00 93.88 181 TYR A O 1
ATOM 1502 N N . THR A 1 182 ? -12.850 -5.189 10.385 1.00 95.88 182 THR A N 1
ATOM 1503 C CA . THR A 1 182 ? -12.638 -3.813 9.926 1.00 95.88 182 THR A CA 1
ATOM 1504 C C . THR A 1 182 ? -13.641 -2.874 10.591 1.00 95.88 182 THR A C 1
ATOM 1506 O O . THR A 1 182 ? -14.850 -3.031 10.427 1.00 95.88 182 THR A O 1
ATOM 1509 N N . ALA A 1 183 ? -13.136 -1.885 11.329 1.00 96.00 183 ALA A N 1
ATOM 1510 C CA . ALA A 1 183 ? -13.922 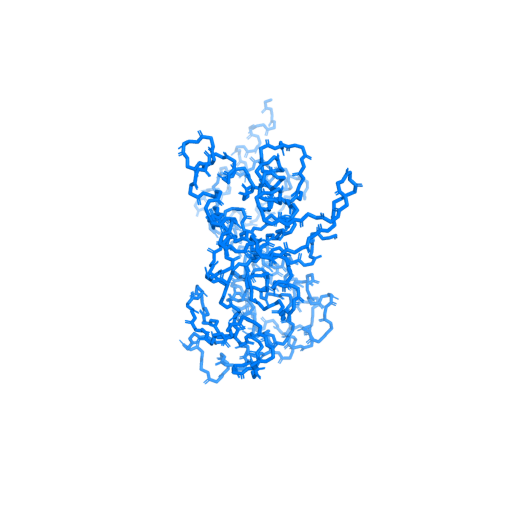-0.811 11.940 1.00 96.00 183 ALA A CA 1
ATOM 1511 C C . ALA A 1 183 ? -14.292 0.278 10.931 1.00 96.00 183 ALA A C 1
ATOM 1513 O O . ALA A 1 183 ? -15.358 0.881 11.009 1.00 96.00 183 ALA A O 1
ATOM 1514 N N . PHE A 1 184 ? -13.373 0.564 10.013 1.00 96.62 184 PHE A N 1
ATOM 1515 C CA . PHE A 1 184 ? -13.491 1.651 9.055 1.00 96.62 184 PHE A CA 1
ATOM 1516 C C . PHE A 1 184 ? -12.626 1.367 7.832 1.00 96.62 184 PHE A C 1
ATOM 1518 O O . PHE A 1 184 ? -11.544 0.804 7.968 1.00 96.62 184 PHE A O 1
ATOM 1525 N N . SER A 1 185 ? -13.081 1.796 6.659 1.00 96.81 185 SER A N 1
ATOM 1526 C CA . SER A 1 185 ? -12.338 1.690 5.406 1.00 96.81 185 SER A CA 1
ATOM 1527 C C . SER A 1 185 ? -12.393 3.021 4.671 1.00 96.81 185 SER A C 1
ATOM 1529 O O . SER A 1 185 ? -13.423 3.697 4.667 1.00 96.81 185 SER A O 1
ATOM 1531 N N . THR A 1 186 ? -11.287 3.416 4.051 1.00 96.19 186 THR A N 1
ATOM 1532 C CA . THR A 1 186 ? -11.222 4.630 3.236 1.00 96.19 186 THR A CA 1
ATOM 1533 C C . THR A 1 186 ? -10.293 4.461 2.049 1.00 96.19 186 THR A C 1
ATOM 1535 O O . THR A 1 186 ? -9.405 3.611 2.049 1.00 96.19 186 THR A O 1
ATOM 1538 N N . LYS A 1 187 ? -10.492 5.294 1.026 1.00 95.31 187 LYS A N 1
ATOM 1539 C CA . LYS A 1 187 ? -9.716 5.277 -0.209 1.00 95.31 187 LYS A CA 1
ATOM 1540 C C . LYS A 1 187 ? -8.857 6.527 -0.323 1.00 95.31 187 LYS A C 1
ATOM 1542 O O . LYS A 1 187 ? -9.361 7.644 -0.397 1.00 95.31 187 LYS A O 1
ATOM 1547 N N . LEU A 1 188 ? -7.550 6.322 -0.410 1.00 91.69 188 LEU A N 1
ATOM 1548 C CA . LEU A 1 188 ? -6.593 7.363 -0.753 1.00 91.69 188 LEU A CA 1
ATOM 1549 C C . LEU A 1 188 ? -6.777 7.819 -2.211 1.00 91.69 188 LEU A C 1
ATOM 1551 O O . LEU A 1 188 ? -7.154 7.042 -3.098 1.00 91.69 188 LEU A O 1
ATOM 1555 N N . ARG A 1 189 ? -6.447 9.084 -2.470 1.00 91.06 189 ARG A N 1
ATOM 1556 C CA . ARG A 1 189 ? -6.321 9.633 -3.828 1.00 91.06 189 ARG A CA 1
ATOM 1557 C C . ARG A 1 189 ? -5.043 9.130 -4.500 1.00 91.06 189 ARG A C 1
ATOM 1559 O O . ARG A 1 189 ? -4.097 8.731 -3.820 1.00 91.06 189 ARG A O 1
ATOM 1566 N N . ALA A 1 190 ? -4.993 9.185 -5.830 1.00 83.56 190 ALA A N 1
ATOM 1567 C CA . ALA A 1 190 ? -3.896 8.608 -6.606 1.00 83.56 190 ALA A CA 1
ATOM 1568 C C . ALA A 1 190 ? -2.518 9.187 -6.254 1.00 83.56 190 ALA A C 1
ATOM 1570 O O . ALA A 1 190 ? -1.518 8.471 -6.205 1.00 83.56 190 ALA A O 1
ATOM 1571 N N . GLU A 1 191 ? -2.479 10.475 -5.935 1.00 83.25 191 GLU A N 1
ATOM 1572 C CA . GLU A 1 191 ? -1.271 11.213 -5.576 1.00 83.25 191 GLU A CA 1
ATOM 1573 C C . GLU A 1 191 ? -0.771 10.824 -4.175 1.00 83.25 191 GLU A C 1
ATOM 1575 O O . GLU A 1 191 ? 0.411 10.961 -3.862 1.00 83.25 191 GLU A O 1
ATOM 1580 N N . GLN A 1 192 ? -1.661 10.300 -3.329 1.00 87.44 192 GLN A N 1
ATOM 1581 C CA . GLN A 1 192 ? -1.379 9.943 -1.938 1.00 87.44 192 GLN A CA 1
ATOM 1582 C C . GLN A 1 192 ? -0.786 8.534 -1.795 1.00 87.44 192 GLN A C 1
ATOM 1584 O O . GLN A 1 192 ? -0.236 8.196 -0.745 1.00 87.44 192 GLN A O 1
ATOM 1589 N N . TYR A 1 193 ? -0.846 7.710 -2.845 1.00 81.75 193 TYR A N 1
ATOM 1590 C CA . TYR A 1 193 ? -0.337 6.333 -2.826 1.00 81.75 193 TYR A CA 1
ATOM 1591 C C . TYR A 1 193 ? 1.168 6.243 -2.568 1.00 81.75 193 TYR A C 1
ATOM 1593 O O . TYR A 1 193 ? 1.642 5.249 -2.028 1.00 81.75 193 TYR A O 1
ATOM 1601 N N . PHE A 1 194 ? 1.914 7.295 -2.902 1.00 75.06 194 PHE A N 1
ATOM 1602 C CA . PHE A 1 194 ? 3.369 7.334 -2.750 1.00 75.06 194 PHE A CA 1
ATOM 1603 C C . PHE A 1 194 ? 3.839 8.077 -1.495 1.00 75.06 194 PHE A C 1
ATOM 1605 O O . PHE A 1 194 ? 5.037 8.290 -1.325 1.00 75.06 194 PHE A O 1
ATOM 1612 N N . LEU A 1 195 ? 2.917 8.500 -0.628 1.00 82.38 195 LEU A N 1
ATOM 1613 C CA . LEU A 1 195 ? 3.267 9.083 0.663 1.00 82.38 195 LEU A CA 1
ATOM 1614 C C . LEU A 1 195 ? 3.811 8.010 1.619 1.00 82.38 195 LEU A C 1
ATOM 1616 O O . LEU A 1 195 ? 3.582 6.814 1.435 1.00 82.38 195 LEU A O 1
ATOM 1620 N N . SER A 1 196 ? 4.519 8.442 2.665 1.00 83.50 196 SER A N 1
ATOM 1621 C CA . SER A 1 196 ? 4.960 7.534 3.728 1.00 83.50 196 SER A CA 1
ATOM 1622 C C . SER A 1 196 ? 3.765 6.911 4.456 1.00 83.50 196 SER A C 1
ATOM 1624 O O . SER A 1 196 ? 2.704 7.532 4.548 1.00 83.50 196 SER A O 1
ATOM 1626 N N . ASP A 1 197 ? 3.952 5.722 5.043 1.00 86.19 197 ASP A N 1
ATOM 1627 C CA . ASP A 1 197 ? 2.905 5.039 5.823 1.00 86.19 197 ASP A CA 1
ATOM 1628 C C . ASP A 1 197 ? 2.278 5.982 6.861 1.00 86.19 197 ASP A C 1
ATOM 1630 O O . ASP A 1 197 ? 1.060 6.097 6.959 1.00 86.19 197 ASP A O 1
ATOM 1634 N N . ARG A 1 198 ? 3.115 6.742 7.584 1.00 88.81 198 ARG A N 1
ATOM 1635 C CA . ARG A 1 198 ? 2.658 7.715 8.584 1.00 88.81 198 ARG A CA 1
ATOM 1636 C C . ARG A 1 198 ? 1.746 8.780 7.974 1.00 88.81 198 ARG A C 1
ATOM 1638 O O . ARG A 1 198 ? 0.716 9.112 8.557 1.00 88.81 198 ARG A O 1
ATOM 1645 N N . ALA A 1 199 ? 2.111 9.321 6.815 1.00 91.00 199 ALA A N 1
ATOM 1646 C CA . ALA A 1 199 ? 1.303 10.325 6.133 1.00 91.00 199 ALA A CA 1
ATOM 1647 C C . ALA A 1 199 ? -0.018 9.734 5.613 1.00 91.00 199 ALA A C 1
ATOM 1649 O O . ALA A 1 199 ? -1.066 10.358 5.774 1.00 91.00 199 ALA A O 1
ATOM 1650 N N . GLN A 1 200 ? 0.010 8.517 5.066 1.00 91.94 200 GLN A N 1
ATOM 1651 C CA . GLN A 1 200 ? -1.186 7.801 4.614 1.00 91.94 200 GLN A CA 1
ATOM 1652 C C . GLN A 1 200 ? -2.151 7.518 5.769 1.00 91.94 200 GLN A C 1
ATOM 1654 O O . GLN A 1 200 ? -3.338 7.819 5.666 1.00 91.94 200 GLN A O 1
ATOM 1659 N N . PHE A 1 201 ? -1.646 7.027 6.901 1.00 93.00 201 PHE A N 1
ATOM 1660 C CA . PHE A 1 201 ? -2.458 6.761 8.090 1.00 93.00 201 PHE A CA 1
ATOM 1661 C C . PHE A 1 201 ? -3.028 8.042 8.701 1.00 93.00 201 PHE A C 1
ATOM 1663 O O . PHE A 1 201 ? -4.171 8.053 9.149 1.00 93.00 201 PHE A O 1
ATOM 1670 N N . LYS A 1 202 ? -2.286 9.155 8.651 1.00 94.12 202 LYS A N 1
ATOM 1671 C CA . LYS A 1 202 ? -2.802 10.466 9.067 1.00 94.12 202 LYS A CA 1
ATOM 1672 C C . LYS A 1 202 ? -3.952 10.940 8.176 1.00 94.12 202 LYS A C 1
ATOM 1674 O O . LYS A 1 202 ? -4.916 11.508 8.685 1.00 94.12 202 LYS A O 1
ATOM 1679 N N . ILE A 1 203 ? -3.873 10.706 6.864 1.00 95.19 203 ILE A N 1
ATOM 1680 C CA . ILE A 1 203 ? -4.978 10.985 5.935 1.00 95.19 203 ILE A CA 1
ATOM 1681 C C . ILE A 1 203 ? -6.177 10.102 6.286 1.00 95.19 203 ILE A C 1
ATOM 1683 O O . ILE A 1 203 ? -7.255 10.634 6.526 1.00 95.19 203 ILE A O 1
ATOM 1687 N N . ALA A 1 204 ? -5.980 8.788 6.414 1.00 95.81 204 ALA A N 1
ATOM 1688 C CA . ALA A 1 204 ? -7.056 7.858 6.746 1.00 95.81 204 ALA A CA 1
ATOM 1689 C C . ALA A 1 204 ? -7.742 8.197 8.082 1.00 95.81 204 ALA A C 1
ATOM 1691 O O . ALA A 1 204 ? -8.969 8.176 8.178 1.00 95.81 204 ALA A O 1
ATOM 1692 N N . LYS A 1 205 ? -6.967 8.615 9.092 1.00 96.19 205 LYS A N 1
ATOM 1693 C CA . LYS A 1 205 ? -7.505 9.092 10.368 1.00 96.19 205 LYS A CA 1
ATOM 1694 C C . LYS A 1 205 ? -8.376 10.339 10.208 1.00 96.19 205 LYS A C 1
ATOM 1696 O O . LYS A 1 205 ? -9.441 10.403 10.810 1.00 96.19 205 LYS A O 1
ATOM 1701 N N . ARG A 1 206 ? -7.953 11.323 9.411 1.00 95.06 206 ARG A N 1
ATOM 1702 C CA . ARG A 1 206 ? -8.759 12.532 9.155 1.00 95.06 206 ARG A CA 1
ATOM 1703 C C . ARG A 1 206 ? -10.082 12.196 8.471 1.00 95.06 206 ARG A C 1
ATOM 1705 O O . ARG A 1 206 ? -11.101 12.793 8.803 1.00 95.06 206 ARG A O 1
ATOM 1712 N N . GLU A 1 207 ? -10.073 11.227 7.558 1.00 95.62 207 GLU A N 1
ATOM 1713 C CA . GLU A 1 207 ? -11.299 10.728 6.929 1.00 95.62 207 GLU A CA 1
ATOM 1714 C C . GLU A 1 207 ? -12.244 10.104 7.964 1.00 95.62 207 GLU A C 1
ATOM 1716 O O . GLU A 1 207 ? -13.418 10.469 8.014 1.00 95.62 207 GLU A O 1
ATOM 1721 N N . LEU A 1 208 ? -11.724 9.244 8.847 1.00 96.12 208 LEU A N 1
ATOM 1722 C CA . LEU A 1 208 ? -12.494 8.662 9.950 1.00 96.12 208 LEU A CA 1
ATOM 1723 C C . LEU A 1 208 ? -13.076 9.741 10.876 1.00 96.12 208 LEU A C 1
ATOM 1725 O O . LEU A 1 208 ? -14.256 9.696 11.212 1.00 96.12 208 LEU A O 1
ATOM 1729 N N . GLN A 1 209 ? -12.274 10.739 11.252 1.00 94.88 209 GLN A N 1
ATOM 1730 C CA . GLN A 1 209 ? -12.727 11.862 12.078 1.00 94.88 209 GLN A CA 1
ATOM 1731 C C . GLN A 1 209 ? -13.888 12.615 11.425 1.00 94.88 209 GLN A C 1
ATOM 1733 O O . GLN A 1 209 ? -14.882 12.894 12.089 1.00 94.88 209 GLN A O 1
ATOM 1738 N N . ARG A 1 210 ? -13.799 12.897 10.120 1.00 94.12 210 ARG A N 1
ATOM 1739 C CA . ARG A 1 210 ? -14.881 13.566 9.387 1.00 94.12 210 ARG A CA 1
ATOM 1740 C C . ARG A 1 210 ? -16.167 12.743 9.398 1.00 94.12 210 ARG A C 1
ATOM 1742 O O . ARG A 1 210 ? -17.239 13.300 9.602 1.00 94.12 210 ARG A O 1
ATOM 1749 N N . VAL A 1 211 ? -16.063 11.429 9.204 1.00 93.38 211 VAL A N 1
ATOM 1750 C CA . VAL A 1 211 ? -17.221 10.521 9.244 1.00 93.38 211 VAL A CA 1
ATOM 1751 C C . VAL A 1 211 ? -17.869 10.509 10.631 1.00 93.38 211 VAL A C 1
ATOM 1753 O O . VAL A 1 211 ? -19.092 10.560 10.729 1.00 93.38 211 VAL A O 1
ATOM 1756 N N . VAL A 1 212 ? -17.068 10.507 11.699 1.00 92.69 212 VAL A N 1
ATOM 1757 C CA . VAL A 1 212 ? -17.575 10.572 13.079 1.00 92.69 212 VAL A CA 1
ATOM 1758 C C . VAL A 1 212 ? -18.277 11.902 13.368 1.00 92.69 212 VAL A C 1
ATOM 1760 O O . VAL A 1 212 ? -19.333 11.889 13.994 1.00 92.69 212 VAL A O 1
ATOM 1763 N N . VAL A 1 213 ? -17.732 13.030 12.896 1.00 88.56 213 VAL A N 1
ATOM 1764 C CA . VAL A 1 213 ? -18.329 14.369 13.081 1.00 88.56 213 VAL A CA 1
ATOM 1765 C C . VAL A 1 213 ? -19.627 14.538 12.284 1.00 88.56 213 VAL A C 1
ATOM 1767 O O . VAL A 1 213 ? -20.569 15.144 12.782 1.00 88.56 213 VAL A O 1
ATOM 1770 N N . ASN A 1 214 ? -19.729 13.954 11.088 1.00 87.19 214 ASN A N 1
ATOM 1771 C CA . ASN A 1 214 ? -20.917 14.043 10.230 1.00 87.19 214 ASN A CA 1
ATOM 1772 C C . ASN A 1 214 ? -22.042 13.067 10.652 1.00 87.19 214 ASN A C 1
ATOM 1774 O O . ASN A 1 214 ? -22.652 12.414 9.807 1.00 87.19 214 ASN A O 1
ATOM 1778 N N . ASN A 1 215 ? -22.308 12.952 11.959 1.00 74.62 215 ASN A N 1
ATOM 1779 C CA . ASN A 1 215 ? -23.371 12.141 12.575 1.00 74.62 215 ASN A CA 1
ATOM 1780 C C . ASN A 1 215 ? -23.314 10.618 12.347 1.00 74.62 215 ASN A C 1
ATOM 1782 O O . ASN A 1 215 ? -24.289 9.923 12.631 1.00 74.62 215 ASN A O 1
ATOM 1786 N N . ASN A 1 216 ? -22.175 10.059 11.925 1.00 78.00 216 ASN A N 1
ATOM 1787 C CA . ASN A 1 216 ? -22.013 8.606 11.782 1.00 78.00 216 ASN A CA 1
ATOM 1788 C C . ASN A 1 216 ? -21.256 7.951 12.958 1.00 78.00 216 ASN A C 1
ATOM 1790 O O . ASN A 1 216 ? -20.755 6.830 12.853 1.00 78.00 216 ASN A O 1
ATOM 1794 N N . SER A 1 217 ? -21.165 8.646 14.098 1.00 87.88 217 SER A N 1
ATOM 1795 C CA . SER A 1 217 ? -20.493 8.162 15.312 1.00 87.88 217 SER A CA 1
ATOM 1796 C C . SER A 1 217 ? -21.080 6.845 15.822 1.00 87.88 217 SER A C 1
ATOM 1798 O O . SER A 1 217 ? -20.329 5.922 16.121 1.00 87.88 217 SER A O 1
ATOM 1800 N N . LYS A 1 218 ? -22.413 6.706 15.830 1.00 92.31 218 LYS A N 1
ATOM 1801 C CA . LYS A 1 218 ? -23.104 5.493 16.301 1.00 92.31 218 LYS A CA 1
ATOM 1802 C C . LYS A 1 218 ? -22.773 4.253 15.471 1.00 92.31 218 LYS A C 1
ATOM 1804 O O . LYS A 1 218 ? -22.630 3.172 16.036 1.00 92.31 218 LYS A O 1
ATOM 1809 N N . ALA A 1 219 ? -22.638 4.384 14.149 1.00 93.12 219 ALA A N 1
ATOM 1810 C CA . ALA A 1 219 ? -22.280 3.245 13.303 1.00 93.12 219 ALA A CA 1
ATOM 1811 C C . ALA A 1 219 ? -20.834 2.802 13.552 1.00 93.12 219 ALA A C 1
ATOM 1813 O O . ALA A 1 219 ? -20.571 1.604 13.644 1.00 93.12 219 ALA A O 1
ATOM 1814 N N . ILE A 1 220 ? -19.915 3.761 13.721 1.00 95.69 220 ILE A N 1
ATOM 1815 C CA . ILE A 1 220 ? -18.525 3.471 14.085 1.00 95.69 220 ILE A CA 1
ATOM 1816 C C . ILE A 1 220 ? -18.457 2.824 15.471 1.00 95.69 220 ILE A C 1
ATOM 1818 O O . ILE A 1 220 ? -17.821 1.786 15.610 1.00 95.69 220 ILE A O 1
ATOM 1822 N N . GLU A 1 221 ? -19.153 3.358 16.476 1.00 95.56 221 GLU A N 1
ATOM 1823 C CA . GLU A 1 221 ? -19.223 2.760 17.817 1.00 95.56 221 GLU A CA 1
ATOM 1824 C C . GLU A 1 221 ? -19.757 1.332 17.791 1.00 95.56 221 GLU A C 1
ATOM 1826 O O . GLU A 1 221 ? -19.153 0.438 18.386 1.00 95.56 221 GLU A O 1
ATOM 1831 N N . LYS A 1 222 ? -20.861 1.103 17.070 1.00 95.44 222 LYS A N 1
ATOM 1832 C CA . LYS A 1 222 ? -21.419 -0.236 16.883 1.00 95.44 222 LYS A CA 1
ATOM 1833 C C . LYS A 1 222 ? -20.372 -1.160 16.271 1.00 95.44 222 LYS A C 1
ATOM 1835 O O . LYS A 1 222 ? -20.162 -2.257 16.780 1.00 95.44 222 LYS A O 1
ATOM 1840 N N . LYS A 1 223 ? -19.665 -0.702 15.233 1.00 95.56 223 LYS A N 1
ATOM 1841 C CA . LYS A 1 223 ? -18.648 -1.521 14.574 1.00 95.56 223 LYS A CA 1
ATOM 1842 C C . LYS A 1 223 ? -17.459 -1.823 15.480 1.00 95.56 223 LYS A C 1
ATOM 1844 O O . LYS A 1 223 ? -16.991 -2.954 15.500 1.00 95.56 223 LYS A O 1
ATOM 1849 N N . LEU A 1 224 ? -16.998 -0.846 16.257 1.00 96.56 224 LEU A N 1
ATOM 1850 C CA . LEU A 1 224 ? -15.946 -1.033 17.257 1.00 96.56 224 LEU A CA 1
ATOM 1851 C C . LEU A 1 224 ? -16.355 -2.056 18.318 1.00 96.56 224 LEU A C 1
ATOM 1853 O O . LEU A 1 224 ? -15.559 -2.927 18.665 1.00 96.56 224 LEU A O 1
ATOM 1857 N N . LEU A 1 225 ? -17.601 -1.990 18.792 1.00 95.44 225 LEU A N 1
ATOM 1858 C CA . LEU A 1 225 ? -18.130 -2.956 19.746 1.00 95.44 225 LEU A CA 1
ATOM 1859 C C . LEU A 1 225 ? -18.202 -4.365 19.141 1.00 95.44 225 LEU A C 1
ATOM 1861 O O . LEU A 1 225 ? -17.779 -5.313 19.794 1.00 95.44 225 LEU A O 1
ATOM 1865 N N . GLU A 1 226 ? -18.653 -4.499 17.890 1.00 94.50 226 GLU A N 1
ATOM 1866 C CA . GLU A 1 226 ? -18.687 -5.781 17.169 1.00 94.50 226 GLU A CA 1
ATOM 1867 C C . GLU A 1 226 ? -17.294 -6.422 17.053 1.00 94.50 226 GLU A C 1
ATOM 1869 O O . GLU A 1 226 ? -17.147 -7.618 17.292 1.00 94.50 226 GLU A O 1
ATOM 1874 N N . ILE A 1 227 ? -16.264 -5.648 16.690 1.00 93.38 227 ILE A N 1
ATOM 1875 C CA . ILE A 1 227 ? -14.940 -6.220 16.386 1.00 93.38 227 ILE A CA 1
ATOM 1876 C C . ILE A 1 227 ? -14.007 -6.325 17.599 1.00 93.38 227 ILE A C 1
ATOM 1878 O O . ILE A 1 227 ? -13.120 -7.179 17.611 1.00 93.38 227 ILE A O 1
ATOM 1882 N N . ASN A 1 228 ? -14.166 -5.445 18.592 1.00 92.00 228 ASN A N 1
ATOM 1883 C CA . ASN A 1 228 ? -13.239 -5.298 19.718 1.00 92.00 228 ASN A CA 1
ATOM 1884 C C . ASN A 1 228 ? -13.927 -5.423 21.083 1.00 92.00 228 ASN A C 1
ATOM 1886 O O . ASN A 1 228 ? -13.223 -5.481 22.087 1.00 92.00 228 ASN A O 1
ATOM 1890 N N . GLY A 1 229 ? -15.259 -5.492 21.165 1.00 85.31 229 GLY A N 1
ATOM 1891 C CA . GLY A 1 229 ? -15.978 -5.536 22.445 1.00 85.31 229 GLY A CA 1
ATOM 1892 C C . GLY A 1 229 ? -15.570 -6.711 23.339 1.00 85.31 229 GLY A C 1
ATOM 1893 O O . GLY A 1 229 ? -15.541 -6.577 24.560 1.00 85.31 229 GLY A O 1
ATOM 1894 N N . HIS A 1 230 ? -15.173 -7.833 22.741 1.00 87.06 230 HIS A N 1
ATOM 1895 C CA . HIS A 1 230 ? -14.693 -9.020 23.455 1.00 87.06 230 HIS A CA 1
ATOM 1896 C C . HIS A 1 230 ? -13.176 -9.019 23.713 1.00 87.06 230 HIS A C 1
ATOM 1898 O O . HIS A 1 230 ? -12.665 -9.908 24.391 1.00 87.06 230 HIS A O 1
ATOM 1904 N N . SER A 1 231 ? -12.438 -8.056 23.156 1.00 89.31 231 SER A N 1
ATOM 1905 C CA . SER A 1 231 ? -10.987 -7.964 23.306 1.00 89.31 231 SER A CA 1
ATOM 1906 C C . SER A 1 231 ? -10.600 -7.258 24.605 1.00 89.31 231 SER A C 1
ATOM 1908 O O . SER A 1 231 ? -11.285 -6.351 25.080 1.00 89.31 231 SER A O 1
ATOM 1910 N N . LYS A 1 232 ? -9.450 -7.652 25.154 1.00 93.12 232 LYS A N 1
ATOM 1911 C CA . LYS A 1 232 ? -8.850 -7.064 26.352 1.00 93.12 232 LYS A CA 1
ATOM 1912 C C . LYS A 1 232 ? -7.539 -6.379 25.966 1.00 93.12 232 LYS A C 1
ATOM 1914 O O . LYS A 1 232 ? -6.665 -7.018 25.384 1.00 93.12 232 LYS A O 1
ATOM 1919 N N . TYR A 1 233 ? -7.403 -5.093 26.278 1.00 93.62 233 TYR A N 1
ATOM 1920 C CA . TYR A 1 233 ? -6.198 -4.309 25.993 1.00 93.62 233 TYR A CA 1
ATOM 1921 C C . TYR A 1 233 ? -5.728 -3.560 27.232 1.00 93.62 233 TYR A C 1
ATOM 1923 O O . TYR A 1 233 ? -6.541 -3.016 27.970 1.00 93.62 233 TYR A O 1
ATOM 1931 N N . TYR A 1 234 ? -4.415 -3.465 27.417 1.00 92.88 234 TYR A N 1
ATOM 1932 C CA . TYR A 1 234 ? -3.833 -2.630 28.461 1.00 92.88 234 TYR A CA 1
ATOM 1933 C C . TYR A 1 234 ? -3.792 -1.158 28.024 1.00 92.88 234 TYR A C 1
ATOM 1935 O O . TYR A 1 234 ? -3.286 -0.827 26.948 1.00 92.88 234 TYR A O 1
ATOM 1943 N N . HIS A 1 235 ? -4.295 -0.268 28.875 1.00 90.94 235 HIS A N 1
ATOM 1944 C CA . HIS A 1 235 ? -4.180 1.179 28.749 1.00 90.94 235 HIS A CA 1
ATOM 1945 C C . HIS A 1 235 ? -3.388 1.736 29.947 1.00 90.94 235 HIS A C 1
ATOM 1947 O O . HIS A 1 235 ? -3.800 1.499 31.082 1.00 90.94 235 HIS A O 1
ATOM 1953 N N . PRO A 1 236 ? -2.338 2.561 29.746 1.00 88.25 236 PRO A N 1
ATOM 1954 C CA . PRO A 1 236 ? -1.470 3.038 30.833 1.00 88.25 236 PRO A CA 1
ATOM 1955 C C . PRO A 1 236 ? -2.217 3.649 32.027 1.00 88.25 236 PRO A C 1
ATOM 1957 O O . PRO A 1 236 ? -1.913 3.352 33.172 1.00 88.25 236 PRO A O 1
ATOM 1960 N N . ASN A 1 237 ? -3.251 4.449 31.751 1.00 90.38 237 ASN A N 1
ATOM 1961 C CA . ASN A 1 237 ? -4.013 5.144 32.797 1.00 90.38 237 ASN A CA 1
ATOM 1962 C C . ASN A 1 237 ? -5.196 4.345 33.370 1.00 90.38 237 ASN A C 1
ATOM 1964 O O . ASN A 1 237 ? -5.815 4.798 34.324 1.00 90.38 237 ASN A O 1
ATOM 1968 N N . TYR A 1 238 ? -5.586 3.223 32.755 1.00 91.12 238 TYR A N 1
ATOM 1969 C CA . TYR A 1 238 ? -6.824 2.513 33.118 1.00 91.12 238 TYR A CA 1
ATOM 1970 C C . TYR A 1 238 ? -6.624 1.015 33.362 1.00 91.12 238 TYR A C 1
ATOM 1972 O O . TYR A 1 238 ? -7.608 0.325 33.628 1.00 91.12 238 TYR A O 1
ATOM 1980 N N . GLY A 1 239 ? -5.386 0.523 33.260 1.00 94.31 239 GLY A N 1
ATOM 1981 C CA . GLY A 1 239 ? -5.080 -0.898 33.283 1.00 94.31 239 GLY A CA 1
ATOM 1982 C C . GLY A 1 239 ? -5.750 -1.626 32.123 1.00 94.31 239 GLY A C 1
ATOM 1983 O O . GLY A 1 239 ? -5.878 -1.094 31.018 1.00 94.31 239 GLY A O 1
ATOM 1984 N N . ASP A 1 240 ? -6.196 -2.845 32.383 1.00 94.81 240 ASP A N 1
ATOM 1985 C CA . ASP A 1 240 ? -6.908 -3.638 31.395 1.00 94.81 240 ASP A CA 1
ATOM 1986 C C . ASP A 1 240 ? -8.316 -3.089 31.119 1.00 94.81 240 ASP A C 1
ATOM 1988 O O . ASP A 1 240 ? -9.133 -2.900 32.021 1.00 94.81 240 ASP A O 1
ATOM 1992 N N . VAL A 1 241 ? -8.623 -2.875 29.842 1.00 95.38 241 VAL A N 1
ATOM 1993 C CA . VAL A 1 241 ? -9.913 -2.381 29.357 1.00 95.38 241 VAL A CA 1
ATOM 1994 C C . VAL A 1 241 ? -10.509 -3.328 28.315 1.00 95.38 241 VAL A C 1
ATOM 1996 O O . VAL A 1 241 ? -9.793 -3.928 27.513 1.00 95.38 241 VAL A O 1
ATOM 1999 N N . SER A 1 242 ? -11.833 -3.465 28.335 1.00 95.44 242 SER A N 1
ATOM 2000 C CA . SER A 1 242 ? -12.626 -4.305 27.426 1.00 95.44 242 SER A CA 1
ATOM 2001 C C . SER A 1 242 ? -14.045 -3.738 27.273 1.00 95.44 242 SER A C 1
ATOM 2003 O O . SER A 1 242 ? -14.389 -2.736 27.916 1.00 95.44 242 SER A O 1
ATOM 2005 N N . GLY A 1 243 ? -14.866 -4.342 26.408 1.00 94.44 243 GLY A N 1
ATOM 2006 C CA . GLY A 1 243 ? -16.281 -3.997 26.260 1.00 94.44 243 GLY A CA 1
ATOM 2007 C C . GLY A 1 243 ? -16.519 -2.525 25.923 1.00 94.44 243 GLY A C 1
ATOM 2008 O O . GLY A 1 243 ? -15.775 -1.909 25.157 1.00 94.44 243 GLY A O 1
ATOM 2009 N N . ARG A 1 244 ? -17.557 -1.937 26.531 1.00 95.44 244 ARG A N 1
ATOM 2010 C CA . ARG A 1 244 ? -17.929 -0.532 26.303 1.00 95.44 244 ARG A CA 1
ATOM 2011 C C . ARG A 1 244 ? -16.812 0.444 26.687 1.00 95.44 244 ARG A C 1
ATOM 2013 O O . ARG A 1 244 ? -16.534 1.360 25.922 1.00 95.44 244 ARG A O 1
ATOM 2020 N N . LYS A 1 245 ? -16.105 0.196 27.797 1.00 95.62 245 LYS A N 1
ATOM 2021 C CA . LYS A 1 245 ? -14.997 1.051 28.259 1.00 95.62 245 LYS A CA 1
ATOM 2022 C C . LYS A 1 245 ? -13.871 1.139 27.224 1.00 95.62 245 LYS A C 1
ATOM 2024 O O . LYS A 1 245 ? -13.296 2.208 27.031 1.00 95.62 245 LYS A O 1
ATOM 2029 N N . LEU A 1 246 ? -13.557 0.034 26.543 1.00 96.19 246 LEU A N 1
ATOM 2030 C CA . LEU A 1 246 ? -12.584 0.032 25.448 1.00 96.19 246 LEU A CA 1
ATOM 2031 C C . LEU A 1 246 ? -13.077 0.859 24.251 1.00 96.19 246 LEU A C 1
ATOM 2033 O O . LEU A 1 246 ? -12.303 1.644 23.703 1.00 96.19 246 LEU A O 1
ATOM 2037 N N . VAL A 1 247 ? -14.348 0.713 23.868 1.00 96.62 247 VAL A N 1
ATOM 2038 C CA . VAL A 1 247 ? -14.950 1.475 22.760 1.00 96.62 247 VAL A CA 1
ATOM 2039 C C . VAL A 1 247 ? -14.957 2.975 23.057 1.00 96.62 247 VAL A C 1
ATOM 2041 O O . VAL A 1 247 ? -14.577 3.766 22.197 1.00 96.62 247 VAL A O 1
ATOM 2044 N N . ASP A 1 248 ? -15.283 3.383 24.284 1.00 95.94 248 ASP A N 1
ATOM 2045 C CA . ASP A 1 248 ? -15.261 4.797 24.681 1.00 95.94 248 ASP A CA 1
ATOM 2046 C C . ASP A 1 248 ? -13.847 5.397 24.573 1.00 95.94 248 ASP A C 1
ATOM 2048 O O . ASP A 1 248 ? -13.665 6.526 24.108 1.00 95.94 248 ASP A O 1
ATOM 2052 N N . LEU A 1 249 ? -12.815 4.626 24.938 1.00 96.38 249 LEU A N 1
ATOM 2053 C CA . LEU A 1 249 ? -11.418 5.031 24.756 1.00 96.38 249 LEU A CA 1
ATOM 2054 C C . LEU A 1 249 ? -11.021 5.105 23.278 1.00 96.38 249 LEU A C 1
ATOM 2056 O O . LEU A 1 249 ? -10.311 6.030 22.884 1.00 96.38 249 LEU A O 1
ATOM 2060 N N . GLN A 1 250 ? -11.495 4.178 22.445 1.00 96.88 250 GLN A N 1
ATOM 2061 C CA . GLN A 1 250 ? -11.263 4.217 20.998 1.00 96.88 250 GLN A CA 1
ATOM 2062 C C . GLN A 1 250 ? -11.901 5.452 20.361 1.00 96.88 250 GLN A C 1
ATOM 2064 O O . GLN A 1 250 ? -11.244 6.136 19.579 1.00 96.88 250 GLN A O 1
ATOM 2069 N N . MET A 1 251 ? -13.138 5.786 20.733 1.00 96.31 251 MET A N 1
ATOM 2070 C CA . MET A 1 251 ? -13.816 6.992 20.252 1.00 96.31 251 MET A CA 1
ATOM 2071 C C . MET A 1 251 ? -13.081 8.264 20.677 1.00 96.31 251 MET A C 1
ATOM 2073 O O . MET A 1 251 ? -12.865 9.155 19.851 1.00 96.31 251 MET A O 1
ATOM 2077 N N . ARG A 1 252 ? -12.596 8.315 21.924 1.00 95.19 252 ARG A N 1
ATOM 2078 C CA . ARG A 1 252 ? -11.747 9.411 22.411 1.00 95.19 252 ARG A CA 1
ATOM 2079 C C . ARG A 1 252 ? -10.462 9.545 21.591 1.00 95.19 252 ARG A C 1
ATOM 2081 O O . ARG A 1 252 ? -10.084 10.650 21.205 1.00 95.19 252 ARG A O 1
ATOM 2088 N N . ASP A 1 253 ? -9.796 8.434 21.290 1.00 95.69 253 ASP A N 1
ATOM 2089 C CA . ASP A 1 253 ? -8.573 8.416 20.480 1.00 95.69 253 ASP A CA 1
ATOM 2090 C C . ASP A 1 253 ? -8.824 8.860 19.033 1.00 95.69 253 ASP A C 1
ATOM 2092 O O . ASP A 1 253 ? -7.998 9.567 18.442 1.00 95.69 253 ASP A O 1
ATOM 2096 N N . ILE A 1 254 ? -9.968 8.472 18.462 1.00 95.31 254 ILE A N 1
ATOM 2097 C CA . ILE A 1 254 ? -10.406 8.906 17.134 1.00 95.31 254 ILE A CA 1
ATOM 2098 C C . ILE A 1 254 ? -10.592 10.422 17.122 1.00 95.31 254 ILE A C 1
ATOM 2100 O O . ILE A 1 254 ? -10.025 11.085 16.254 1.00 95.31 254 ILE A O 1
ATOM 2104 N N . GLN A 1 255 ? -11.311 10.982 18.094 1.00 92.75 255 GLN A N 1
ATOM 2105 C CA . GLN A 1 255 ? -11.586 12.420 18.180 1.00 92.75 255 GLN A CA 1
ATOM 2106 C C . GLN A 1 255 ? -10.335 13.254 18.510 1.00 92.75 255 GLN A C 1
ATOM 2108 O O . GLN A 1 255 ? -10.223 14.399 18.080 1.00 92.75 255 GLN A O 1
ATOM 2113 N N . ASN A 1 256 ? -9.340 12.684 19.194 1.00 92.88 256 ASN A N 1
ATOM 2114 C CA . ASN A 1 256 ? -8.104 13.391 19.527 1.00 92.88 256 ASN A CA 1
ATOM 2115 C C . ASN A 1 256 ? -7.202 13.609 18.292 1.00 92.88 256 ASN A C 1
ATOM 2117 O O . ASN A 1 256 ? -6.516 12.696 17.829 1.00 92.88 256 ASN A O 1
ATOM 2121 N N . HIS A 1 257 ? -7.132 14.839 17.779 1.00 85.88 257 HIS A N 1
ATOM 2122 C CA . HIS A 1 257 ? -6.325 15.184 16.599 1.00 85.88 257 HIS A CA 1
ATOM 2123 C C . HIS A 1 257 ? -4.806 15.008 16.770 1.00 85.88 257 HIS A C 1
ATOM 2125 O O . HIS A 1 257 ? -4.109 14.843 15.767 1.00 85.88 257 HIS A O 1
ATOM 2131 N N . SER A 1 258 ? -4.295 15.000 18.002 1.00 86.31 258 SER A N 1
ATOM 2132 C CA . SER A 1 258 ? -2.860 14.895 18.298 1.00 86.31 258 SER A CA 1
ATOM 2133 C C . SER A 1 258 ? -2.372 13.451 18.452 1.00 86.31 258 SER A C 1
ATOM 2135 O O . SER A 1 258 ? -1.168 13.205 18.458 1.00 86.31 258 SER A O 1
ATOM 2137 N N . LYS A 1 259 ? -3.283 12.477 18.583 1.00 86.50 259 LYS A N 1
ATOM 2138 C CA . LYS A 1 259 ? -2.930 11.077 18.857 1.00 86.50 259 LYS A CA 1
ATOM 2139 C C . LYS A 1 259 ? -2.894 10.235 17.580 1.00 86.50 259 LYS A C 1
ATOM 2141 O O . LYS A 1 259 ? -3.929 9.961 16.998 1.00 86.50 259 LYS A O 1
ATOM 2146 N N . ASP A 1 260 ? -1.737 9.740 17.151 1.00 84.12 260 ASP A N 1
ATOM 2147 C CA . ASP A 1 260 ? -1.656 8.958 15.899 1.00 84.12 260 ASP A CA 1
ATOM 2148 C C . ASP A 1 260 ? -2.257 7.533 16.015 1.00 84.12 260 ASP A C 1
ATOM 2150 O O . ASP A 1 260 ? -2.705 6.963 15.019 1.00 84.12 260 ASP A O 1
ATOM 2154 N N . ARG A 1 261 ? -2.283 6.944 17.221 1.00 90.81 261 ARG A N 1
ATOM 2155 C CA . ARG A 1 261 ? -2.710 5.551 17.468 1.00 90.81 261 ARG A CA 1
ATOM 2156 C C . ARG A 1 261 ? -4.067 5.491 18.164 1.00 90.81 261 ARG A C 1
ATOM 2158 O O . ARG A 1 261 ? -4.316 6.267 19.081 1.00 90.81 261 ARG A O 1
ATOM 2165 N N . ILE A 1 262 ? -4.888 4.521 17.773 1.00 95.75 262 ILE A N 1
ATOM 2166 C CA . ILE A 1 262 ? -6.165 4.204 18.419 1.00 95.75 262 ILE A CA 1
ATOM 2167 C C . ILE A 1 262 ? -5.992 2.873 19.151 1.00 95.75 262 ILE A C 1
ATOM 2169 O O . ILE A 1 262 ? -5.520 1.905 18.552 1.00 95.75 262 ILE A O 1
ATOM 2173 N N . ILE A 1 263 ? -6.305 2.827 20.447 1.00 95.69 263 ILE A N 1
ATOM 2174 C CA . ILE A 1 263 ? -6.083 1.624 21.261 1.00 95.69 263 ILE A CA 1
ATOM 2175 C C . ILE A 1 263 ? -6.772 0.379 20.670 1.00 95.69 263 ILE A C 1
ATOM 2177 O O . ILE A 1 263 ? -7.955 0.388 20.335 1.00 95.69 263 ILE A O 1
ATOM 2181 N N . GLY A 1 264 ? -6.012 -0.711 20.538 1.00 95.12 264 GLY A N 1
ATOM 2182 C CA . GLY A 1 264 ? -6.504 -1.990 20.014 1.00 95.12 264 GLY A CA 1
ATOM 2183 C C . GLY A 1 264 ? -6.808 -2.020 18.512 1.00 95.12 264 GLY A C 1
ATOM 2184 O O . GLY A 1 264 ? -7.353 -3.013 18.027 1.00 95.12 264 GLY A O 1
ATOM 2185 N N . LEU A 1 265 ? -6.463 -0.963 17.769 1.00 96.69 265 LEU A N 1
ATOM 2186 C CA . LEU A 1 265 ? -6.662 -0.886 16.324 1.00 96.69 265 LEU A CA 1
ATOM 2187 C C . LEU A 1 265 ? -5.368 -0.559 15.575 1.00 96.69 265 LEU A C 1
ATOM 2189 O O . LEU A 1 265 ? -4.428 0.054 16.088 1.00 96.69 265 LEU A O 1
ATOM 2193 N N . THR A 1 266 ? -5.299 -0.984 14.319 1.00 94.62 266 THR A N 1
ATOM 2194 C CA . THR A 1 266 ? -4.149 -0.759 13.442 1.00 94.62 266 THR A CA 1
ATOM 2195 C C . THR A 1 266 ? -4.611 -0.447 12.031 1.00 94.62 266 THR A C 1
ATOM 2197 O O . THR A 1 266 ? -5.550 -1.054 11.527 1.00 94.62 266 THR A O 1
ATOM 2200 N N . TRP A 1 267 ? -3.946 0.519 11.400 1.00 94.38 267 TRP A N 1
ATOM 2201 C CA . TRP A 1 267 ? -4.153 0.820 9.992 1.00 94.38 267 TRP A CA 1
ATOM 2202 C C . TRP A 1 267 ? -3.457 -0.224 9.121 1.00 94.38 267 TRP A C 1
ATOM 2204 O O . TRP A 1 267 ? -2.268 -0.498 9.294 1.00 94.38 267 TRP A O 1
ATOM 2214 N N . HIS A 1 268 ? -4.203 -0.779 8.177 1.00 91.38 268 HIS A N 1
ATOM 2215 C CA . HIS A 1 268 ? -3.790 -1.850 7.291 1.00 91.38 268 HIS A CA 1
ATOM 2216 C C . HIS A 1 268 ? -3.956 -1.417 5.831 1.00 91.38 268 HIS A C 1
ATOM 2218 O O . HIS A 1 268 ? -5.019 -0.948 5.425 1.00 91.38 268 HIS A O 1
ATOM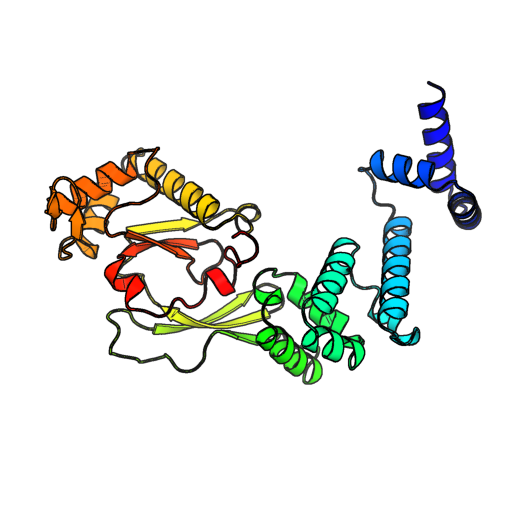 2224 N N . HIS A 1 269 ? -2.908 -1.582 5.023 1.00 90.88 269 HIS A N 1
ATOM 2225 C CA . HIS A 1 269 ? -3.013 -1.447 3.569 1.00 90.88 269 HIS A CA 1
ATOM 2226 C C . HIS A 1 269 ? -3.689 -2.690 2.999 1.00 90.88 269 HIS A C 1
ATOM 2228 O O . HIS A 1 269 ? -3.061 -3.751 2.951 1.00 90.88 269 HIS A O 1
ATOM 2234 N N . LYS A 1 270 ? -4.928 -2.546 2.529 1.00 89.00 270 LYS A N 1
ATOM 2235 C CA . LYS A 1 270 ? -5.665 -3.623 1.862 1.00 89.00 270 LYS A CA 1
ATOM 2236 C C . LYS A 1 270 ? -5.041 -3.935 0.500 1.00 89.00 270 LYS A C 1
ATOM 2238 O O . LYS A 1 270 ? -4.345 -3.109 -0.081 1.00 89.00 270 LYS A O 1
ATOM 2243 N N . GLU A 1 271 ? -5.265 -5.116 -0.057 1.00 84.50 271 GLU A N 1
ATOM 2244 C CA . GLU A 1 271 ? -4.816 -5.456 -1.411 1.00 84.50 271 GLU A CA 1
ATOM 2245 C C . GLU A 1 271 ? -5.476 -4.594 -2.500 1.00 84.50 271 GLU A C 1
ATOM 2247 O O . GLU A 1 271 ? -4.847 -4.324 -3.527 1.00 84.50 271 GLU A O 1
ATOM 2252 N N . ASP A 1 272 ? -6.696 -4.108 -2.249 1.00 85.75 272 ASP A N 1
ATOM 2253 C CA . ASP A 1 272 ? -7.396 -3.171 -3.125 1.00 85.75 272 ASP A CA 1
ATOM 2254 C C . ASP A 1 272 ? -6.677 -1.815 -3.150 1.00 85.75 272 ASP A C 1
ATOM 2256 O O . ASP A 1 272 ? -6.370 -1.217 -2.118 1.00 85.75 272 ASP A O 1
ATOM 2260 N N . TYR A 1 273 ? -6.413 -1.309 -4.353 1.00 83.44 273 TYR A N 1
ATOM 2261 C CA . TYR A 1 273 ? -5.538 -0.158 -4.562 1.00 83.44 273 TYR A CA 1
ATOM 2262 C C . TYR A 1 273 ? -6.059 1.111 -3.871 1.00 83.44 273 TYR A C 1
ATOM 2264 O O . TYR A 1 273 ? -7.170 1.578 -4.143 1.00 83.44 273 TYR A O 1
ATOM 2272 N N . GLY A 1 274 ? -5.230 1.698 -3.008 1.00 86.88 274 GLY A N 1
ATOM 2273 C CA . GLY A 1 274 ? -5.571 2.909 -2.271 1.00 86.88 274 GLY A CA 1
ATOM 2274 C C . GLY A 1 274 ? -6.424 2.688 -1.025 1.00 86.88 274 GLY A C 1
ATOM 2275 O O . GLY A 1 274 ? -6.667 3.664 -0.321 1.00 86.88 274 GLY A O 1
ATOM 2276 N N . ILE A 1 275 ? -6.879 1.464 -0.743 1.00 92.19 275 ILE A N 1
ATOM 2277 C CA . ILE A 1 275 ? -7.773 1.188 0.383 1.00 92.19 275 ILE A CA 1
ATOM 2278 C C . ILE A 1 275 ? -6.990 0.986 1.684 1.00 92.19 275 ILE A C 1
ATOM 2280 O O . ILE A 1 275 ? -6.124 0.120 1.798 1.00 92.19 275 ILE A O 1
ATOM 2284 N N . ILE A 1 276 ? -7.308 1.798 2.685 1.00 94.00 276 ILE A N 1
ATOM 2285 C CA . ILE A 1 276 ? -6.746 1.713 4.028 1.00 94.00 276 ILE A CA 1
ATOM 2286 C C . ILE A 1 276 ? -7.866 1.310 4.985 1.00 94.00 276 ILE A C 1
ATOM 2288 O O . ILE A 1 276 ? -8.847 2.042 5.128 1.00 94.00 276 ILE A O 1
ATOM 2292 N N . ASP A 1 277 ? -7.685 0.177 5.658 1.00 95.44 277 ASP A N 1
ATOM 2293 C CA . ASP A 1 277 ? -8.627 -0.357 6.639 1.00 95.44 277 ASP A CA 1
ATOM 2294 C C . ASP A 1 277 ? -8.112 -0.115 8.061 1.00 95.44 277 ASP A C 1
ATOM 2296 O O . ASP A 1 277 ? -6.922 -0.257 8.342 1.00 95.44 277 ASP A O 1
ATOM 2300 N N . LEU A 1 278 ? -9.004 0.240 8.981 1.00 97.00 278 LEU A N 1
ATOM 2301 C CA . LEU A 1 278 ? -8.745 0.231 10.416 1.00 97.00 278 LEU A CA 1
ATOM 2302 C C . LEU A 1 278 ? -9.223 -1.107 10.974 1.00 97.00 278 LEU A C 1
ATOM 2304 O O . LEU A 1 278 ? -10.427 -1.347 11.033 1.00 97.00 278 LEU A O 1
ATOM 2308 N N . VAL A 1 279 ? -8.296 -1.968 11.380 1.00 95.50 279 VAL A N 1
ATOM 2309 C CA . VAL A 1 279 ? -8.592 -3.350 11.785 1.00 95.50 279 VAL A CA 1
ATOM 2310 C C . VAL A 1 279 ? -8.207 -3.623 13.238 1.00 95.50 279 VAL A C 1
ATOM 2312 O O . VAL A 1 279 ? -7.363 -2.924 13.804 1.00 95.50 279 VAL A O 1
ATOM 2315 N N . ASN A 1 280 ? -8.793 -4.662 13.840 1.00 94.75 280 ASN A N 1
ATOM 2316 C CA . ASN A 1 280 ? -8.381 -5.177 15.152 1.00 94.75 280 ASN A CA 1
ATOM 2317 C C . ASN A 1 280 ? -6.882 -5.555 15.156 1.00 94.75 280 ASN A C 1
ATOM 2319 O O . ASN A 1 280 ? -6.427 -6.360 14.339 1.00 94.75 280 ASN A O 1
ATOM 2323 N N . THR A 1 281 ? -6.112 -5.006 16.103 1.00 93.00 281 THR A N 1
ATOM 2324 C CA . THR A 1 281 ? -4.654 -5.220 16.191 1.00 93.00 281 THR A CA 1
ATOM 2325 C C . THR A 1 281 ? -4.264 -6.657 16.520 1.00 93.00 281 THR A C 1
ATOM 2327 O O . THR A 1 281 ? -3.290 -7.165 15.970 1.00 93.00 281 THR A O 1
ATOM 2330 N N . GLU A 1 282 ? -4.981 -7.318 17.428 1.00 90.12 282 GLU A N 1
ATOM 2331 C CA . GLU A 1 282 ? -4.653 -8.687 17.847 1.00 90.12 282 GLU A CA 1
ATOM 2332 C C . GLU A 1 282 ? -4.794 -9.643 16.660 1.00 90.12 282 GLU A C 1
ATOM 2334 O O . GLU A 1 282 ? -3.915 -10.461 16.389 1.00 90.12 282 GLU A O 1
ATOM 2339 N N . VAL A 1 283 ? -5.891 -9.485 15.922 1.00 90.12 283 VAL A N 1
ATOM 2340 C CA . VAL A 1 283 ? -6.202 -10.265 14.729 1.00 90.12 283 VAL A CA 1
ATOM 2341 C C . VAL A 1 283 ? -5.191 -9.976 13.618 1.00 90.12 283 VAL A C 1
ATOM 2343 O O . VAL A 1 283 ? -4.652 -10.908 13.028 1.00 90.12 283 VAL A O 1
ATOM 2346 N N . HIS A 1 284 ? -4.865 -8.705 13.376 1.00 90.62 284 HIS A N 1
ATOM 2347 C CA . HIS A 1 284 ? -3.869 -8.306 12.382 1.00 90.62 284 HIS A CA 1
ATOM 2348 C C . HIS A 1 284 ? -2.466 -8.860 12.679 1.00 90.62 284 HIS A C 1
ATOM 2350 O O . HIS A 1 284 ? -1.791 -9.359 11.781 1.00 90.62 284 HIS A O 1
ATOM 2356 N N . ASN A 1 285 ? -2.027 -8.826 13.940 1.00 87.94 285 ASN A N 1
ATOM 2357 C CA . ASN A 1 285 ? -0.681 -9.258 14.327 1.00 87.94 285 ASN A CA 1
ATOM 2358 C C . ASN A 1 285 ? -0.482 -10.775 14.250 1.00 87.94 285 ASN A C 1
ATOM 2360 O O . ASN A 1 285 ? 0.643 -11.236 14.070 1.00 87.94 285 ASN A O 1
ATOM 2364 N N . LYS A 1 286 ? -1.563 -11.552 14.375 1.00 86.81 286 LYS A N 1
ATOM 2365 C CA . LYS A 1 286 ? -1.519 -13.019 14.296 1.00 86.81 286 LYS A CA 1
ATOM 2366 C C . LYS A 1 286 ? -1.359 -13.538 12.878 1.00 86.81 286 LYS A C 1
ATOM 2368 O O . LYS A 1 286 ? -1.110 -14.727 12.704 1.00 86.81 286 LYS A O 1
ATOM 2373 N N . ILE A 1 287 ? -1.502 -12.677 11.875 1.00 83.19 287 ILE A N 1
ATOM 2374 C CA . ILE A 1 287 ? -1.480 -13.100 10.489 1.00 83.19 287 ILE A CA 1
ATOM 2375 C C . ILE A 1 287 ? -0.285 -12.513 9.730 1.00 83.19 287 ILE A C 1
ATOM 2377 O O . ILE A 1 287 ? 0.211 -11.419 10.023 1.00 83.19 287 ILE A O 1
ATOM 2381 N N . PRO A 1 288 ? 0.184 -13.198 8.685 1.00 76.62 288 PRO A N 1
ATOM 2382 C CA . PRO A 1 288 ? 1.218 -12.640 7.836 1.00 76.62 288 PRO A CA 1
ATOM 2383 C C . PRO A 1 288 ? 0.697 -11.426 7.065 1.00 76.62 288 PRO A C 1
ATOM 2385 O O . PRO A 1 288 ? -0.373 -11.461 6.461 1.00 76.62 288 PRO A O 1
ATOM 2388 N N . HIS A 1 289 ? 1.501 -10.372 7.029 1.00 72.00 289 HIS A N 1
ATOM 2389 C CA . HIS A 1 289 ? 1.146 -9.122 6.372 1.00 72.00 289 HIS A CA 1
ATOM 2390 C C . HIS A 1 289 ? 1.410 -9.250 4.867 1.00 72.00 289 HIS A C 1
ATOM 2392 O O . HIS A 1 289 ? 2.487 -8.908 4.373 1.00 72.00 289 HIS A O 1
ATOM 2398 N N . THR A 1 290 ? 0.456 -9.817 4.130 1.00 68.94 290 THR A N 1
ATOM 2399 C CA . THR A 1 290 ? 0.539 -9.932 2.672 1.00 68.94 290 THR A CA 1
ATOM 2400 C C . THR A 1 290 ? -0.147 -8.759 1.978 1.00 68.94 290 THR A C 1
ATOM 2402 O O . THR A 1 290 ? -1.204 -8.300 2.387 1.00 68.94 290 THR A O 1
ATOM 2405 N N . GLY A 1 291 ? 0.437 -8.294 0.873 1.00 61.00 291 GLY A N 1
ATOM 2406 C CA . GLY A 1 291 ? -0.320 -7.592 -0.161 1.00 61.00 291 GLY A CA 1
ATOM 2407 C C . GLY A 1 291 ? -0.214 -6.082 -0.202 1.00 61.00 291 GLY A C 1
ATOM 2408 O O . GLY A 1 291 ? 0.586 -5.589 -0.987 1.00 61.00 291 GLY A O 1
ATOM 2409 N N . GLY A 1 292 ? -1.006 -5.323 0.554 1.00 62.75 292 GLY A N 1
ATOM 2410 C CA . GLY A 1 292 ? -1.222 -3.904 0.222 1.00 62.75 292 GLY A CA 1
ATOM 2411 C C . GLY A 1 292 ? 0.054 -3.060 0.170 1.00 62.75 292 GLY A C 1
ATOM 2412 O O . GLY A 1 292 ? 0.306 -2.367 -0.817 1.00 62.75 292 GLY A O 1
ATOM 2413 N N . ARG A 1 293 ? 0.950 -3.204 1.155 1.00 65.31 293 ARG A N 1
ATOM 2414 C CA . ARG A 1 293 ? 2.247 -2.500 1.150 1.00 65.31 293 ARG A CA 1
ATOM 2415 C C . ARG A 1 293 ? 3.158 -2.927 -0.006 1.00 65.31 293 ARG A C 1
ATOM 2417 O O . ARG A 1 293 ? 3.810 -2.093 -0.617 1.00 65.31 293 ARG A O 1
ATOM 2424 N N . ALA A 1 294 ? 3.217 -4.220 -0.314 1.00 61.28 294 ALA A N 1
ATOM 2425 C CA . ALA A 1 294 ? 4.065 -4.731 -1.395 1.00 61.28 294 ALA A CA 1
ATOM 2426 C C . ALA A 1 294 ? 3.515 -4.385 -2.792 1.00 61.28 294 ALA A C 1
ATOM 2428 O O . ALA A 1 294 ? 4.268 -4.342 -3.761 1.00 61.28 294 ALA A O 1
ATOM 2429 N N . ILE A 1 295 ? 2.208 -4.143 -2.890 1.00 72.31 295 ILE A N 1
ATOM 2430 C CA . ILE A 1 295 ? 1.504 -3.907 -4.151 1.00 72.31 295 ILE A CA 1
ATOM 2431 C C . ILE A 1 295 ? 1.440 -2.421 -4.481 1.00 72.31 295 ILE A C 1
ATOM 2433 O O . ILE A 1 295 ? 1.646 -2.045 -5.637 1.00 72.31 295 ILE A O 1
ATOM 2437 N N . TRP A 1 296 ? 1.124 -1.586 -3.489 1.00 70.38 296 TRP A N 1
ATOM 2438 C CA . TRP A 1 296 ? 0.820 -0.177 -3.732 1.00 70.38 296 TRP A CA 1
ATOM 2439 C C . TRP A 1 296 ? 1.111 0.785 -2.574 1.00 70.38 296 TRP A C 1
ATOM 2441 O O . TRP A 1 296 ? 1.117 1.991 -2.803 1.00 70.38 296 TRP A O 1
ATOM 2451 N N . GLY A 1 297 ? 1.372 0.291 -1.359 1.00 61.53 297 GLY A N 1
ATOM 2452 C CA . GLY A 1 297 ? 1.676 1.115 -0.180 1.00 61.53 297 GLY A CA 1
ATOM 2453 C C . GLY A 1 297 ? 3.173 1.382 0.061 1.00 61.53 297 GLY A C 1
ATOM 2454 O O . GLY A 1 297 ? 4.044 0.755 -0.540 1.00 61.53 297 GLY A O 1
ATOM 2455 N N . GLY A 1 298 ? 3.473 2.326 0.961 1.00 56.88 298 GLY A N 1
ATOM 2456 C CA . GLY A 1 298 ? 4.791 2.921 1.228 1.00 56.88 298 GLY A CA 1
ATOM 2457 C C . GLY A 1 298 ? 5.948 1.940 1.472 1.00 56.88 298 GLY A C 1
ATOM 2458 O O . GLY A 1 298 ? 6.212 1.493 2.589 1.00 56.88 298 GLY A O 1
ATOM 2459 N N . GLY A 1 299 ? 6.723 1.638 0.428 1.00 46.56 299 GLY A N 1
ATOM 2460 C CA . GLY A 1 299 ? 7.937 0.817 0.512 1.00 46.56 299 GLY A CA 1
A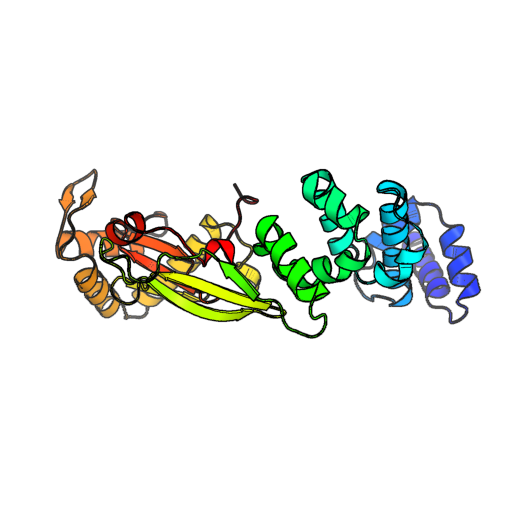TOM 2461 C C . GLY A 1 299 ? 8.987 1.335 1.514 1.00 46.56 299 GLY A C 1
ATOM 2462 O O . GLY A 1 299 ? 8.930 2.467 1.990 1.00 46.56 299 GLY A O 1
ATOM 2463 N N . ARG A 1 300 ? 9.993 0.497 1.813 1.00 43.31 300 ARG A N 1
ATOM 2464 C CA . ARG A 1 300 ? 11.117 0.774 2.743 1.00 43.31 300 ARG A CA 1
ATOM 2465 C C . ARG A 1 300 ? 11.917 2.053 2.443 1.00 43.31 300 ARG A C 1
ATOM 2467 O O . ARG A 1 300 ? 12.713 2.462 3.272 1.00 43.31 300 ARG A O 1
ATOM 2474 N N . HIS A 1 301 ? 11.715 2.670 1.283 1.00 41.88 301 HIS A N 1
ATOM 2475 C CA . HIS A 1 301 ? 12.432 3.862 0.833 1.00 41.88 301 HIS A CA 1
ATOM 2476 C C . HIS A 1 301 ? 12.027 5.171 1.539 1.00 41.88 301 HIS A C 1
ATOM 2478 O O . HIS A 1 301 ? 12.635 6.197 1.261 1.00 41.88 301 HIS A O 1
ATOM 2484 N N . TYR A 1 302 ? 11.034 5.138 2.436 1.00 38.88 302 TYR A N 1
ATOM 2485 C CA . TYR A 1 302 ? 10.616 6.282 3.264 1.00 38.88 302 TYR A CA 1
ATOM 2486 C C . TYR A 1 302 ? 10.839 6.068 4.775 1.00 38.88 302 TYR A C 1
ATOM 2488 O O . TYR A 1 302 ? 10.223 6.775 5.574 1.00 38.88 302 TYR A O 1
ATOM 2496 N N . ARG A 1 303 ? 11.638 5.067 5.172 1.00 33.22 303 ARG A N 1
ATOM 2497 C CA . ARG A 1 303 ? 12.149 4.955 6.547 1.00 33.22 303 ARG A CA 1
ATOM 2498 C C . ARG A 1 303 ? 13.480 5.670 6.669 1.00 33.22 303 ARG A C 1
ATOM 2500 O O . ARG A 1 303 ? 14.259 5.571 5.697 1.00 33.22 303 ARG A O 1
#

Foldseek 3Di:
DVVVVVLVVLVCQCPPPPPPSNVVVVVPDDPVVVVVNVVVDPDDPPVVVQLVVLLVLLVVVCVVLVADPVCSVLSSPDGPVLSVVLVVVVVVDVVSSVVCSVPVNCSVVSVLQVVAPLLNPDPVQSVQSSVVCVVPVPDQEEREWDPDPAPPPVAPWHWDWDWDDDRSHIYTYTFTDQVQFFLDKDFDDPVCLADAPLSLLLVVLVVLLVCCVVVNVVSSLVSCQSNFQAPWFQDPVPGIDHHNRLSVQQSVQSNDNVHSDRTQWDWAQGQPARMITIGGPVSVVVDDRTHRCSGGHHDPPVD

Sequence (303 aa):
MKYKLLVLTVLFILFSSCNKVAKQTVKSMPKRFLVTALKTNVVEKSSIFTKNLEIKNAKLFLTQFKIDSKYLTKINILDEKQWVDLTTEMNKFAEFRKWIISNPDQIVTYKKIYANRSLRTDMGYLKSVSRQLIENPNKKPVIVIRRGAVNRTDYKVKLVAKVFKHKEFHIKGVFPDFSNYTAFSTKLRAEQYFLSDRAQFKIAKRELQRVVVNNNSKAIEKKLLEINGHSKYYHPNYGDVSGRKLVDLQMRDIQNHSKDRIIGLTWHHKEDYGIIDLVNTEVHNKIPHTGGRAIWGGGRHYR

pLDDT: mean 78.42, std 15.03, range [33.22, 97.0]

Radius of gyration: 26.16 Å; chains: 1; bounding box: 53×66×73 Å